Protein AF-A0A6A5VIF7-F1 (afdb_monomer)

Radius of gyration: 27.49 Å; Cα contacts (8 Å, |Δi|>4): 136; chains: 1; bounding box: 66×34×106 Å

Secondary structure (DSSP, 8-state):
-------------------------S-----------HHHHHHHHHHHHHHS-------------------PPPP---TT---HHHHIIIIIHHHHHHHHT-----BTTB-TTTHHHHTT-HHHHHHHHHHHHHHHHHHHHHHT-HHHHHHHHHHHHS-S-TTS-TTHHHHHH-HHHHHHHHHHHHHHHHHHHTSSS-HHHHHHHHHHHHHHHHHHHHHHHHTT--SSHHHHHHHHHHHHHHHHHHHHHHHH--SSS-PPPGGGGTTT--

Organism: NCBI:txid1447943

pLDDT: mean 70.27, std 18.79, range [33.12, 96.25]

Sequence (270 aa):
MAVSNFKVPRCCLKGKAVFFCIQINTLRRTKPQSDLLPSERLSQAIDTFHEHYPARAAPTSRMSNTTDALTSPAPPTDDNTLSWGSVFTGGLLPIALGFTGYPGGKICDAPAAIGPWLRVSPIMCTLDMLVFLLRLQYYTLRTWSCRLGFRIVMTQLYGYDDAVTGAFEDFRKSPYTRLFGFLFVIPSFVKLYAVDGLVWTKVWLCMYIAPYVAFEAVCLESRGAARKVEYVLSRYFFALNVGATLLYYMYCYDPRGTGQPGWTKVLGRR

Solvent-accessible surface area (backbone atoms only — not comparable to full-atom values): 16867 Å² total; per-residue (Å²): 138,85,83,81,81,84,79,77,84,84,77,84,81,84,82,81,96,74,88,83,85,75,84,86,82,84,86,89,84,78,81,87,86,82,88,74,61,78,70,58,61,53,52,58,56,53,58,60,54,58,75,78,52,75,80,79,75,77,83,78,84,75,88,73,80,92,68,96,66,86,79,72,81,75,76,85,75,72,88,81,70,78,52,67,64,54,52,41,66,65,20,51,45,54,38,35,53,34,48,32,70,50,70,65,41,39,46,82,84,38,60,55,86,56,26,39,66,50,37,56,34,39,67,50,34,40,51,34,41,49,53,51,49,52,50,34,50,53,35,18,70,74,64,76,30,60,70,58,14,45,52,53,48,48,48,64,37,64,50,82,78,74,88,80,51,95,61,70,52,62,58,41,68,38,68,63,54,55,50,52,34,48,63,66,25,47,63,32,48,53,57,56,63,70,46,79,91,46,62,65,60,46,52,51,50,47,32,48,48,51,39,51,55,54,51,51,56,53,54,54,42,71,72,66,80,48,85,64,37,67,63,46,52,55,50,46,54,50,47,50,51,52,45,51,52,48,49,49,46,62,72,70,56,67,96,80,68,92,73,85,70,73,72,63,62,66,76,70,70,130

Mean predicted aligned error: 15.9 Å

Foldseek 3Di:
DDDDDDDDDPDDDDDDPDDDPDDPDPDPDDDDPDDDDPVVVVVVVVVVVPVPDDPDDDDDDDDDDDDDDDDDPDDDPLPLDDDPCCLVVVALPLLLQLQLLALWFAQVNHHRVCVSVLSSALVSLLVSLVVLVVQLVVQCVVVVHSLVSLVVSCCSRHPPPPPPDVPSNVCNPDPVNLVVSVVSNVVSLVVNVPDPPPLVSPVSSCSRVVSSVLVVLVVVVNVVPDPPSVVVNVVVVVCVVVVVVVSVCVVVDDPDDDDDDDVSVVVSDD

Structure (mmCIF, N/CA/C/O backbone):
data_AF-A0A6A5VIF7-F1
#
_entry.id   AF-A0A6A5VIF7-F1
#
loop_
_atom_site.group_PDB
_atom_site.id
_atom_site.type_symbol
_atom_site.label_atom_id
_atom_site.label_alt_id
_atom_site.label_comp_id
_atom_site.label_asym_id
_atom_site.label_entity_id
_atom_site.label_seq_id
_atom_site.pdbx_PDB_ins_code
_atom_site.Cartn_x
_atom_site.Cartn_y
_atom_site.Cartn_z
_atom_site.occupancy
_atom_site.B_iso_or_equiv
_atom_site.auth_seq_id
_atom_site.auth_comp_id
_atom_site.auth_asym_id
_atom_site.auth_atom_id
_atom_site.pdbx_PDB_model_num
ATOM 1 N N . MET A 1 1 ? 7.638 -15.932 -52.323 1.00 43.56 1 MET A N 1
ATOM 2 C CA . MET A 1 1 ? 7.531 -15.625 -50.879 1.00 43.56 1 MET A CA 1
ATOM 3 C C . MET A 1 1 ? 8.519 -14.513 -50.564 1.00 43.56 1 MET A C 1
ATOM 5 O O . MET A 1 1 ? 9.714 -14.765 -50.531 1.00 43.56 1 MET A O 1
ATOM 9 N N . ALA A 1 2 ? 8.038 -13.273 -50.481 1.00 38.56 2 ALA A N 1
ATOM 10 C CA . ALA A 1 2 ? 8.872 -12.088 -50.302 1.00 38.56 2 ALA A CA 1
ATOM 11 C C . ALA A 1 2 ? 9.047 -11.789 -48.807 1.00 38.56 2 ALA A C 1
ATOM 13 O O . ALA A 1 2 ? 8.067 -11.580 -48.096 1.00 38.56 2 ALA A O 1
ATOM 14 N N . VAL A 1 3 ? 10.295 -11.782 -48.340 1.00 39.00 3 VAL A N 1
ATOM 15 C CA . VAL A 1 3 ? 10.669 -11.379 -46.981 1.00 39.00 3 VAL A CA 1
ATOM 16 C C . VAL A 1 3 ? 10.824 -9.859 -46.979 1.00 39.00 3 VAL A C 1
ATOM 18 O O . VAL A 1 3 ? 11.800 -9.316 -47.494 1.00 39.00 3 VAL A O 1
ATOM 21 N N . SER A 1 4 ? 9.829 -9.154 -46.447 1.00 43.66 4 SER A N 1
ATOM 22 C CA . SER A 1 4 ? 9.878 -7.704 -46.267 1.00 43.66 4 SER A CA 1
ATOM 23 C C . SER A 1 4 ? 10.810 -7.349 -45.105 1.00 43.66 4 SER A C 1
ATOM 25 O O . SER A 1 4 ? 10.493 -7.590 -43.940 1.00 43.66 4 SER A O 1
ATOM 27 N N . ASN A 1 5 ? 11.958 -6.759 -45.434 1.00 37.97 5 ASN A N 1
ATOM 28 C CA . ASN A 1 5 ? 12.908 -6.175 -44.491 1.00 37.97 5 ASN A CA 1
ATOM 29 C C . ASN A 1 5 ? 12.284 -4.971 -43.767 1.00 37.97 5 ASN A C 1
ATOM 31 O O . ASN A 1 5 ? 12.115 -3.900 -44.352 1.00 37.97 5 ASN A O 1
ATOM 35 N N . PHE A 1 6 ? 11.969 -5.132 -42.482 1.00 37.78 6 PHE A N 1
ATOM 36 C CA . PHE A 1 6 ? 11.495 -4.046 -41.627 1.00 37.78 6 PHE A CA 1
ATOM 37 C C . PHE A 1 6 ? 12.690 -3.194 -41.166 1.00 37.78 6 PHE A C 1
ATOM 39 O O . PHE A 1 6 ? 13.426 -3.544 -40.244 1.00 37.78 6 PHE A O 1
ATOM 46 N N . LYS A 1 7 ? 12.921 -2.078 -41.863 1.00 40.47 7 LYS A N 1
ATOM 47 C CA . LYS A 1 7 ? 14.001 -1.122 -41.590 1.00 40.47 7 LYS A CA 1
ATOM 48 C C . LYS A 1 7 ? 13.532 -0.131 -40.519 1.00 40.47 7 LYS A C 1
ATOM 50 O O . LYS A 1 7 ? 12.790 0.799 -40.815 1.00 40.47 7 LYS A O 1
ATOM 55 N N . VAL A 1 8 ? 13.949 -0.335 -39.269 1.00 45.50 8 VAL A N 1
ATOM 56 C CA . VAL A 1 8 ? 13.690 0.613 -38.169 1.00 45.50 8 VAL A CA 1
ATOM 57 C C . VAL A 1 8 ? 14.552 1.872 -38.375 1.00 45.50 8 VAL A C 1
ATOM 59 O O .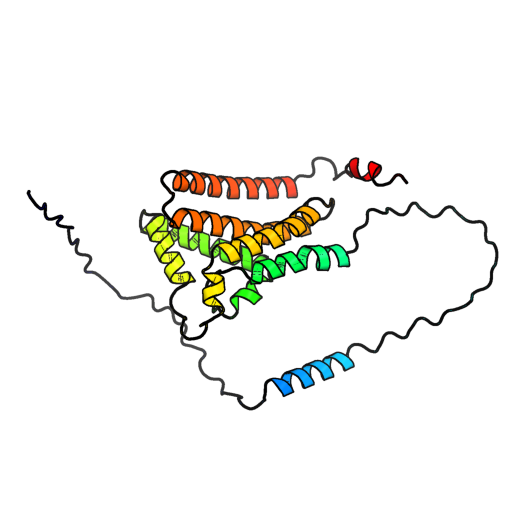 VAL A 1 8 ? 15.769 1.739 -38.548 1.00 45.50 8 VAL A O 1
ATOM 62 N N . PRO A 1 9 ? 13.984 3.093 -38.366 1.00 44.62 9 PRO A N 1
ATOM 63 C CA . PRO A 1 9 ? 14.769 4.310 -38.520 1.00 44.62 9 PRO A CA 1
ATOM 64 C C . PRO A 1 9 ? 15.629 4.566 -37.275 1.00 44.62 9 PRO A C 1
ATOM 66 O O . PRO A 1 9 ? 15.132 4.725 -36.161 1.00 44.62 9 PRO A O 1
ATOM 69 N N . ARG A 1 10 ? 16.950 4.632 -37.481 1.00 38.56 10 ARG A N 1
ATOM 70 C CA . ARG A 1 10 ? 17.910 5.171 -36.512 1.00 38.56 10 ARG A CA 1
ATOM 71 C C . ARG A 1 10 ? 17.754 6.692 -36.481 1.00 38.56 10 ARG A C 1
ATOM 73 O O . ARG A 1 10 ? 18.383 7.387 -37.273 1.00 38.56 10 ARG A O 1
ATOM 80 N N . CYS A 1 11 ? 16.934 7.213 -35.573 1.00 37.59 11 CYS A N 1
ATOM 81 C CA . CYS A 1 11 ? 16.990 8.633 -35.236 1.00 37.59 11 CYS A CA 1
ATOM 82 C C . CYS A 1 11 ? 18.174 8.887 -34.299 1.00 37.59 11 CYS A C 1
ATOM 84 O O . CYS A 1 11 ? 18.230 8.403 -33.169 1.00 37.59 11 CYS A O 1
ATOM 86 N N . CYS A 1 12 ? 19.131 9.650 -34.819 1.00 42.84 12 CYS A N 1
ATOM 87 C CA . CYS A 1 12 ? 20.225 10.276 -34.101 1.00 42.84 12 CYS A CA 1
ATOM 88 C C . CYS A 1 12 ? 19.717 11.090 -32.899 1.00 42.84 12 CYS A C 1
ATOM 90 O O . CYS A 1 12 ? 19.109 12.138 -33.083 1.00 42.84 12 CYS A O 1
ATOM 92 N N . LEU A 1 13 ? 20.082 10.685 -31.682 1.00 39.03 13 LEU A N 1
ATOM 93 C CA . LEU A 1 13 ? 20.294 11.618 -30.575 1.00 39.03 13 LEU A CA 1
ATOM 94 C C . LEU A 1 13 ? 21.769 11.539 -30.164 1.00 39.03 13 LEU A C 1
ATOM 96 O O . LEU A 1 13 ? 22.163 10.815 -29.254 1.00 39.03 13 LEU A O 1
ATOM 100 N N . LYS A 1 14 ? 22.606 12.279 -30.896 1.00 43.19 14 LYS A N 1
ATOM 101 C CA . LYS A 1 14 ? 23.906 12.743 -30.405 1.00 43.19 14 LYS A CA 1
ATOM 102 C C . LYS A 1 14 ? 23.652 14.063 -29.683 1.00 43.19 14 LYS A C 1
ATOM 104 O O . LYS A 1 14 ? 23.231 15.020 -30.324 1.00 43.19 14 LYS A O 1
ATOM 109 N N . GLY A 1 15 ? 23.931 14.131 -28.385 1.00 36.88 15 GLY A N 1
ATOM 110 C CA . GLY A 1 15 ? 23.983 15.416 -27.692 1.00 36.88 15 GLY A CA 1
ATOM 111 C C . GLY A 1 15 ? 23.820 15.338 -26.180 1.00 36.88 15 GLY A C 1
ATOM 112 O O . GLY A 1 15 ? 22.701 15.298 -25.689 1.00 36.88 15 GLY A O 1
ATOM 113 N N . LYS A 1 16 ? 24.955 15.451 -25.478 1.00 34.75 16 LYS A N 1
ATOM 114 C CA . LYS A 1 16 ? 25.104 15.903 -24.081 1.00 34.75 16 LYS A CA 1
ATOM 115 C C . LYS A 1 16 ? 24.684 14.911 -22.986 1.00 34.75 16 LYS A C 1
ATOM 117 O O . LYS A 1 16 ? 23.680 15.074 -22.306 1.00 34.75 16 LYS A O 1
ATOM 122 N N . ALA A 1 17 ? 25.567 13.943 -22.749 1.00 40.06 17 ALA A N 1
ATOM 123 C CA . ALA A 1 17 ? 25.717 13.273 -21.462 1.00 40.06 17 ALA A CA 1
ATOM 124 C C . ALA A 1 17 ? 26.750 14.038 -20.615 1.00 40.06 17 ALA A C 1
ATOM 126 O O . ALA A 1 17 ? 27.921 13.686 -20.626 1.00 40.06 17 ALA A O 1
ATOM 127 N N . VAL A 1 18 ? 26.341 15.113 -19.935 1.00 43.97 18 VAL A N 1
ATOM 128 C CA . VAL A 1 18 ? 27.092 15.718 -18.819 1.00 43.97 18 VAL A CA 1
ATOM 129 C C . VAL A 1 18 ? 26.079 16.394 -17.888 1.00 43.97 18 VAL A C 1
ATOM 131 O O . VAL A 1 18 ? 25.170 17.062 -18.371 1.00 43.97 18 VAL A O 1
ATOM 134 N N . PHE A 1 19 ? 26.286 16.233 -16.578 1.00 36.59 19 PHE A N 1
ATOM 135 C CA . PHE A 1 19 ? 25.542 16.799 -15.443 1.00 36.59 19 PHE A CA 1
ATOM 136 C C . PHE A 1 19 ? 24.246 16.088 -15.043 1.00 36.59 19 PHE A C 1
ATOM 138 O O . PHE A 1 19 ? 23.155 16.507 -15.405 1.00 36.59 19 PHE A O 1
ATOM 145 N N . PHE A 1 20 ? 24.389 15.048 -14.212 1.00 33.78 20 PHE A N 1
ATOM 146 C CA . PHE A 1 20 ? 23.765 14.996 -12.877 1.00 33.78 20 PHE A CA 1
ATOM 147 C C . PHE A 1 20 ? 24.416 13.872 -12.037 1.00 33.78 20 PHE A C 1
ATOM 149 O O . PHE A 1 20 ? 23.789 12.893 -11.650 1.00 33.78 20 PHE A O 1
ATOM 156 N N . CYS A 1 21 ? 25.720 14.007 -11.768 1.00 33.12 21 CYS A N 1
ATOM 157 C CA . CYS A 1 21 ? 26.330 13.405 -10.580 1.00 33.12 21 CYS A CA 1
ATOM 158 C C . CYS A 1 21 ? 26.051 14.366 -9.421 1.00 33.12 21 CYS A C 1
ATOM 160 O O . CYS A 1 21 ? 26.858 15.252 -9.145 1.00 33.12 21 CYS A O 1
ATOM 162 N N . ILE A 1 22 ? 24.885 14.241 -8.783 1.00 36.38 22 ILE A N 1
ATOM 163 C CA . ILE A 1 22 ? 24.709 14.824 -7.455 1.00 36.38 22 ILE A CA 1
ATOM 164 C C . ILE A 1 22 ? 25.546 13.990 -6.493 1.00 36.38 22 ILE A C 1
ATOM 166 O O . ILE A 1 22 ? 25.415 12.770 -6.410 1.00 36.38 22 ILE A O 1
ATOM 170 N N . GLN A 1 23 ? 26.452 14.688 -5.819 1.00 38.41 23 GLN A N 1
ATOM 171 C CA . GLN A 1 23 ? 27.301 14.187 -4.760 1.00 38.41 23 GLN A CA 1
ATOM 172 C C . GLN A 1 23 ? 26.503 13.414 -3.704 1.00 38.41 23 GLN A C 1
ATOM 174 O O . GLN A 1 23 ? 25.781 14.002 -2.906 1.00 38.41 23 GLN A O 1
ATOM 179 N N . ILE A 1 24 ? 26.753 12.111 -3.617 1.00 37.84 24 ILE A N 1
ATOM 180 C CA . ILE A 1 24 ? 26.765 11.382 -2.346 1.00 37.84 24 ILE A CA 1
ATOM 181 C C . ILE A 1 24 ? 28.163 10.780 -2.236 1.00 37.84 24 ILE A C 1
ATOM 183 O O . ILE A 1 24 ? 28.388 9.587 -2.402 1.00 37.84 24 ILE A O 1
ATOM 187 N N . ASN A 1 25 ? 29.147 11.662 -2.078 1.00 36.25 25 ASN A N 1
ATOM 188 C CA . ASN A 1 25 ? 30.531 11.273 -1.843 1.00 36.25 25 ASN A CA 1
ATOM 189 C C . ASN A 1 25 ? 31.153 12.191 -0.790 1.00 36.25 25 ASN A C 1
ATOM 191 O O . ASN A 1 25 ? 32.205 12.786 -0.991 1.00 36.25 25 ASN A O 1
ATOM 195 N N . THR A 1 26 ? 30.465 12.302 0.344 1.00 40.25 26 THR A N 1
ATOM 196 C CA . THR A 1 26 ? 31.028 12.843 1.579 1.00 40.25 26 THR A CA 1
ATOM 197 C C . THR A 1 26 ? 30.312 12.152 2.727 1.00 40.25 26 THR A C 1
ATOM 199 O O . THR A 1 26 ? 29.281 12.625 3.168 1.00 40.25 26 THR A O 1
ATOM 202 N N . LEU A 1 27 ? 30.781 10.957 3.093 1.00 37.41 27 LEU A N 1
ATOM 203 C CA . LEU A 1 27 ? 30.746 10.348 4.435 1.00 37.41 27 LEU A CA 1
ATOM 204 C C . LEU A 1 27 ? 31.279 8.908 4.314 1.00 37.41 27 LEU A C 1
ATOM 206 O O . LEU A 1 27 ? 30.605 7.915 4.566 1.00 37.41 27 LEU A O 1
ATOM 210 N N . ARG A 1 28 ? 32.542 8.799 3.891 1.00 42.78 28 ARG A N 1
ATOM 211 C CA . ARG A 1 28 ? 33.342 7.580 4.020 1.00 42.78 28 ARG A CA 1
ATOM 212 C C . ARG A 1 28 ? 34.579 7.943 4.833 1.00 42.78 28 ARG A C 1
ATOM 214 O O . ARG A 1 28 ? 35.573 8.365 4.256 1.00 42.78 28 ARG A O 1
ATOM 221 N N . ARG A 1 29 ? 34.476 7.847 6.164 1.00 44.78 29 ARG A N 1
ATOM 222 C CA . ARG A 1 29 ? 35.571 7.560 7.117 1.00 44.78 29 ARG A CA 1
ATOM 223 C C . ARG A 1 29 ? 35.063 7.663 8.561 1.00 44.78 29 ARG A C 1
ATOM 225 O O . ARG A 1 29 ? 35.285 8.655 9.240 1.00 44.78 29 ARG A O 1
ATOM 232 N N . THR A 1 30 ? 34.479 6.581 9.052 1.00 36.00 30 THR A N 1
ATOM 233 C CA . THR A 1 30 ? 34.743 6.116 10.418 1.00 36.00 30 THR A CA 1
ATOM 234 C C . THR A 1 30 ? 35.094 4.632 10.331 1.00 36.00 30 THR A C 1
ATOM 236 O O . THR A 1 30 ? 34.604 3.910 9.465 1.00 36.00 30 THR A O 1
ATOM 239 N N . LYS A 1 31 ? 36.105 4.251 11.111 1.00 36.56 31 LYS A N 1
ATOM 240 C CA . LYS A 1 31 ? 36.848 2.986 11.057 1.00 36.56 31 LYS A CA 1
ATOM 241 C C . LYS A 1 31 ? 35.957 1.748 11.272 1.00 36.56 31 LYS A C 1
ATOM 243 O O . LYS A 1 31 ? 34.902 1.865 11.891 1.00 36.56 31 LYS A O 1
ATOM 248 N N . PRO A 1 32 ? 36.406 0.562 10.821 1.00 44.03 32 PRO A N 1
ATOM 249 C CA . PRO A 1 32 ? 35.758 -0.699 11.149 1.00 44.03 32 PRO A CA 1
ATOM 250 C C . PRO A 1 32 ? 35.985 -1.011 12.632 1.00 44.03 32 PRO A C 1
ATOM 252 O O . PRO A 1 32 ? 37.122 -1.059 13.092 1.00 44.03 32 PRO A O 1
ATOM 255 N N . GLN A 1 33 ? 34.898 -1.219 13.370 1.00 42.00 33 GLN A N 1
ATOM 256 C CA . GLN A 1 33 ? 34.914 -1.888 14.669 1.00 42.00 33 GLN A CA 1
ATOM 257 C C . GLN A 1 33 ? 34.276 -3.266 14.471 1.00 42.00 33 GLN A C 1
ATOM 259 O O . GLN A 1 33 ? 33.149 -3.539 14.885 1.00 42.00 33 GLN A O 1
ATOM 264 N N . SER A 1 34 ? 34.977 -4.090 13.692 1.00 56.09 34 SER A N 1
ATOM 265 C CA . SER A 1 34 ? 34.827 -5.540 13.685 1.00 56.09 34 SER A CA 1
ATOM 266 C C . SER A 1 34 ? 35.583 -6.074 14.893 1.00 56.09 34 SER A C 1
ATOM 268 O O . SER A 1 34 ? 36.738 -5.697 15.063 1.00 56.09 34 SER A O 1
ATOM 270 N N . ASP A 1 35 ? 34.887 -6.839 15.735 1.00 50.22 35 ASP A N 1
ATOM 271 C CA . ASP A 1 35 ? 35.377 -8.017 16.483 1.00 50.22 35 ASP A CA 1
ATOM 272 C C . ASP A 1 35 ? 34.487 -8.278 17.710 1.00 50.22 35 ASP A C 1
ATOM 274 O O . ASP A 1 35 ? 34.956 -8.394 18.833 1.00 50.22 35 ASP A O 1
ATOM 278 N N . LEU A 1 36 ? 33.168 -8.353 17.502 1.00 54.19 36 LEU A N 1
ATOM 279 C CA . LEU A 1 36 ? 32.232 -8.890 18.494 1.00 54.19 36 LEU A CA 1
ATOM 280 C C . LEU A 1 36 ? 31.264 -9.814 17.756 1.00 54.19 36 LEU A C 1
ATOM 282 O O . LEU A 1 36 ? 30.555 -9.379 16.839 1.00 54.19 36 LEU A O 1
ATOM 286 N N . LEU A 1 37 ? 31.291 -11.096 18.122 1.00 62.47 37 LEU A N 1
ATOM 287 C CA . LEU A 1 37 ? 30.454 -12.137 17.535 1.00 62.47 37 LEU A CA 1
ATOM 288 C C . LEU A 1 37 ? 28.965 -11.809 17.767 1.00 62.47 37 LEU A C 1
ATOM 290 O O . LEU A 1 37 ? 28.604 -11.289 18.826 1.00 62.47 37 LEU A O 1
ATOM 294 N N . PRO A 1 38 ? 28.066 -12.131 16.816 1.00 58.00 38 PRO A N 1
ATOM 295 C CA . PRO A 1 38 ? 26.632 -11.851 16.940 1.00 58.00 38 PRO A CA 1
ATOM 296 C C . PRO A 1 38 ? 25.979 -12.399 18.221 1.00 58.00 38 PRO A C 1
ATOM 298 O O . PRO A 1 38 ? 24.983 -11.842 18.678 1.00 58.00 38 PRO A O 1
ATOM 301 N N . SER A 1 39 ? 26.545 -13.451 18.822 1.00 61.22 39 SER A N 1
ATOM 302 C CA . SER A 1 39 ? 26.077 -14.046 20.078 1.00 61.22 39 SER A CA 1
ATOM 303 C C . SER A 1 39 ? 26.300 -13.155 21.306 1.00 61.22 39 SER A C 1
ATOM 305 O O . SER A 1 39 ? 25.463 -13.154 22.205 1.00 61.22 39 SER A O 1
ATOM 307 N N . GLU A 1 40 ? 27.366 -12.349 21.346 1.00 57.62 40 GLU A N 1
ATOM 308 C CA . GLU A 1 40 ? 27.660 -11.480 22.499 1.00 57.62 40 GLU A CA 1
ATOM 309 C C . GLU A 1 40 ? 26.762 -10.237 22.532 1.00 57.62 40 GLU A C 1
ATOM 311 O O . GLU A 1 40 ? 26.371 -9.782 23.607 1.00 57.62 40 GLU A O 1
ATOM 316 N N . ARG A 1 41 ? 26.321 -9.744 21.364 1.00 60.59 41 ARG A N 1
ATOM 317 C CA . ARG A 1 41 ? 25.349 -8.636 21.281 1.00 60.59 41 ARG A CA 1
ATOM 318 C C . ARG A 1 41 ? 23.968 -9.017 21.813 1.00 60.59 41 ARG A C 1
ATOM 320 O O . ARG A 1 41 ? 23.253 -8.148 22.303 1.00 60.59 41 ARG A O 1
ATOM 327 N N . LEU A 1 42 ? 23.593 -10.295 21.720 1.00 61.50 42 LEU A N 1
ATOM 328 C CA . LEU A 1 42 ? 22.317 -10.774 22.246 1.00 61.50 42 LEU A CA 1
ATOM 329 C C . LEU A 1 42 ? 22.357 -10.895 23.777 1.00 61.50 42 LEU A C 1
ATOM 331 O O . LEU A 1 42 ? 21.400 -10.494 24.429 1.00 61.50 42 LEU A O 1
ATOM 335 N N . SER A 1 43 ? 23.475 -11.365 24.345 1.00 65.19 43 SER A N 1
ATOM 336 C CA . SER A 1 43 ? 23.654 -11.443 25.805 1.00 65.19 43 SER A CA 1
ATOM 337 C C . SER A 1 43 ? 23.597 -10.057 26.449 1.00 65.19 43 SER A C 1
ATOM 339 O O . SER A 1 43 ? 22.822 -9.842 27.373 1.00 65.19 43 SER A O 1
ATOM 341 N N . GLN A 1 44 ? 24.319 -9.079 25.889 1.00 65.19 44 GLN A N 1
ATOM 342 C CA . GLN A 1 44 ? 24.336 -7.715 26.431 1.00 65.19 44 GLN A CA 1
ATOM 343 C C . GLN A 1 44 ? 22.963 -7.025 26.354 1.00 65.19 44 GLN A C 1
ATOM 345 O O . GLN A 1 44 ? 22.585 -6.282 27.259 1.00 65.19 44 GLN A O 1
ATOM 350 N N . ALA A 1 45 ? 22.181 -7.292 25.302 1.00 60.56 45 ALA A N 1
ATOM 351 C CA . ALA A 1 45 ? 20.827 -6.754 25.175 1.00 60.56 45 ALA A CA 1
ATOM 352 C C . ALA A 1 45 ? 19.831 -7.395 26.164 1.00 60.56 45 ALA A C 1
ATOM 354 O O . ALA A 1 45 ? 18.916 -6.712 26.622 1.00 60.56 45 ALA A O 1
ATOM 355 N N . ILE A 1 46 ? 20.011 -8.674 26.514 1.00 63.09 46 ILE A N 1
ATOM 356 C CA . ILE A 1 46 ? 19.169 -9.378 27.495 1.00 63.09 46 ILE A CA 1
ATOM 357 C C . ILE A 1 46 ? 19.469 -8.887 28.918 1.00 63.09 46 ILE A C 1
ATOM 359 O O . ILE A 1 46 ? 18.533 -8.623 29.676 1.00 63.09 46 ILE A O 1
ATOM 363 N N . ASP A 1 47 ? 20.743 -8.669 29.251 1.00 60.31 47 ASP A N 1
ATOM 364 C CA . ASP A 1 47 ? 21.146 -8.206 30.584 1.00 60.31 47 ASP A CA 1
ATOM 365 C C . ASP A 1 47 ? 20.655 -6.777 30.870 1.00 60.31 47 ASP A C 1
ATOM 367 O O . ASP A 1 47 ? 20.134 -6.497 31.950 1.00 60.31 47 ASP A O 1
ATOM 371 N N . THR A 1 48 ? 20.689 -5.889 29.868 1.00 60.97 48 THR A N 1
ATOM 372 C CA . THR A 1 48 ? 20.174 -4.512 30.021 1.00 60.97 48 THR A CA 1
ATOM 373 C C . THR A 1 48 ? 18.644 -4.471 30.182 1.00 60.97 48 THR A C 1
ATOM 375 O O . THR A 1 48 ? 18.097 -3.542 30.778 1.00 60.97 48 THR A O 1
ATOM 378 N N . PHE A 1 49 ? 17.921 -5.473 29.669 1.00 56.38 49 PHE A N 1
ATOM 379 C CA . PHE A 1 49 ? 16.458 -5.516 29.757 1.00 56.38 49 PHE A CA 1
ATOM 380 C C . PHE A 1 49 ? 15.965 -5.932 31.152 1.00 56.38 49 PHE A C 1
ATOM 382 O O . PHE A 1 49 ? 14.924 -5.457 31.609 1.00 56.38 49 PHE A O 1
ATOM 389 N N . HIS A 1 50 ? 16.726 -6.773 31.859 1.00 55.94 50 HIS A N 1
ATOM 390 C CA . HIS A 1 50 ? 16.379 -7.216 33.211 1.00 55.94 50 HIS A CA 1
ATOM 391 C C . HIS A 1 50 ? 16.560 -6.130 34.283 1.00 55.94 50 HIS A C 1
ATOM 393 O O . HIS A 1 50 ? 15.877 -6.172 35.306 1.00 55.94 50 HIS A O 1
ATOM 399 N N . GLU A 1 51 ? 17.407 -5.126 34.045 1.00 58.34 51 GLU A N 1
ATOM 400 C CA . GLU A 1 51 ? 17.686 -4.065 35.022 1.00 58.34 51 GLU A CA 1
ATOM 401 C C . GLU A 1 51 ? 16.594 -2.977 35.083 1.00 58.34 51 GLU A C 1
ATOM 403 O O . GLU A 1 51 ? 16.449 -2.298 36.097 1.00 58.34 51 GLU A O 1
ATOM 408 N N . HIS A 1 52 ? 15.785 -2.818 34.027 1.00 55.81 52 HIS A N 1
ATOM 409 C CA . HIS A 1 52 ? 14.749 -1.772 33.948 1.00 55.81 52 HIS A CA 1
ATOM 410 C C . HIS A 1 52 ? 13.314 -2.248 34.224 1.00 55.81 52 HIS A C 1
ATOM 412 O O . HIS A 1 52 ? 12.401 -1.424 34.308 1.00 55.81 52 HIS A O 1
ATOM 418 N N . TYR A 1 53 ? 13.100 -3.551 34.417 1.00 46.31 53 TYR A N 1
ATOM 419 C CA . TYR A 1 53 ? 11.790 -4.115 34.748 1.00 46.31 53 TYR A CA 1
ATOM 420 C C . TYR A 1 53 ? 11.892 -5.055 35.954 1.00 46.31 53 TYR A C 1
ATOM 422 O O . TYR A 1 53 ? 11.963 -6.275 35.779 1.00 46.31 53 TYR A O 1
ATOM 430 N N . PRO A 1 54 ? 11.876 -4.529 37.194 1.00 56.31 54 PRO A N 1
ATOM 431 C CA . PRO A 1 54 ? 11.766 -5.385 38.365 1.00 56.31 54 PRO A CA 1
ATOM 432 C C . PRO A 1 54 ? 10.474 -6.203 38.269 1.00 56.31 54 PRO A C 1
ATOM 434 O O . PRO A 1 54 ? 9.398 -5.670 37.979 1.00 56.31 54 PRO A O 1
ATOM 437 N N . ALA A 1 55 ? 10.599 -7.514 38.485 1.00 53.44 55 ALA A N 1
ATOM 438 C CA . ALA A 1 55 ? 9.495 -8.460 38.469 1.00 53.44 55 ALA A CA 1
ATOM 439 C C . ALA A 1 55 ? 8.329 -7.923 39.311 1.00 53.44 55 ALA A C 1
ATOM 441 O O . ALA A 1 55 ? 8.458 -7.679 40.512 1.00 53.44 55 ALA A O 1
ATOM 442 N N . ARG A 1 56 ? 7.182 -7.710 38.659 1.00 53.44 56 ARG A N 1
ATOM 443 C CA . ARG A 1 56 ? 5.952 -7.266 39.311 1.00 53.44 56 ARG A CA 1
ATOM 444 C C . ARG A 1 56 ? 5.557 -8.334 40.330 1.00 53.44 56 ARG A C 1
ATOM 446 O O . ARG A 1 56 ? 5.160 -9.430 39.943 1.00 53.44 56 ARG A O 1
ATOM 453 N N . ALA A 1 57 ? 5.717 -8.014 41.612 1.00 56.06 57 ALA A N 1
ATOM 454 C CA . ALA A 1 57 ? 5.365 -8.894 42.715 1.00 56.06 57 ALA A CA 1
ATOM 455 C C . ALA A 1 57 ? 3.926 -9.402 42.549 1.00 56.06 57 ALA A C 1
ATOM 457 O O . ALA A 1 57 ? 3.007 -8.627 42.259 1.00 56.06 57 ALA A O 1
ATOM 458 N N . ALA A 1 58 ? 3.758 -10.717 42.694 1.00 55.72 58 ALA A N 1
ATOM 459 C CA . ALA A 1 58 ? 2.466 -11.377 42.639 1.00 55.72 58 ALA A CA 1
ATOM 460 C C . ALA A 1 58 ? 1.514 -10.756 43.680 1.00 55.72 58 ALA A C 1
ATOM 462 O O . ALA A 1 58 ? 1.935 -10.518 44.816 1.00 55.72 58 ALA A O 1
ATOM 463 N N . PRO A 1 59 ? 0.248 -10.479 43.324 1.00 56.03 59 PRO A N 1
ATOM 464 C CA . PRO A 1 59 ? -0.708 -9.911 44.259 1.00 56.03 59 PRO A CA 1
ATOM 465 C C . PRO A 1 59 ? -1.012 -10.931 45.356 1.00 56.03 59 PRO A C 1
ATOM 467 O O . PRO A 1 59 ? -1.615 -11.977 45.119 1.00 56.03 59 PRO A O 1
ATOM 470 N N . THR A 1 60 ? -0.579 -10.610 46.571 1.00 52.97 60 THR A N 1
ATOM 471 C CA . THR A 1 60 ? -0.905 -11.335 47.793 1.00 52.97 60 THR A CA 1
ATOM 472 C C . THR A 1 60 ? -2.421 -11.316 47.974 1.00 52.97 60 THR A C 1
ATOM 474 O O . THR A 1 60 ? -3.026 -10.253 48.124 1.00 52.97 60 THR A O 1
ATOM 477 N N . SER A 1 61 ? -3.043 -12.495 47.930 1.00 52.72 61 SER A N 1
ATOM 478 C CA . SER A 1 61 ? -4.478 -12.674 48.132 1.00 52.72 61 SER A CA 1
ATOM 479 C C . SER A 1 61 ? -4.868 -12.208 49.535 1.00 52.72 61 SER A C 1
ATOM 481 O O . SER A 1 61 ? -4.653 -12.908 50.527 1.00 52.72 61 SER A O 1
ATOM 483 N N . ARG A 1 62 ? -5.440 -11.009 49.632 1.00 49.69 62 ARG A N 1
ATOM 484 C CA . ARG A 1 62 ? -6.039 -10.509 50.866 1.00 49.69 62 ARG A CA 1
ATOM 485 C C . ARG A 1 62 ? -7.437 -11.112 50.986 1.00 49.69 62 ARG A C 1
ATOM 487 O O . ARG A 1 62 ? -8.360 -10.665 50.315 1.00 49.69 62 ARG A O 1
ATOM 494 N N . MET A 1 63 ? -7.578 -12.135 51.828 1.00 53.56 63 MET A N 1
ATOM 495 C CA . MET A 1 63 ? -8.872 -12.548 52.374 1.00 53.56 63 MET A CA 1
ATOM 496 C C . MET A 1 63 ? -9.440 -11.365 53.167 1.00 53.56 63 MET A C 1
ATOM 498 O O . MET A 1 63 ? -8.910 -11.010 54.219 1.00 53.56 63 MET A O 1
ATOM 502 N N . SER A 1 64 ? -10.481 -10.722 52.646 1.00 52.03 64 SER A N 1
ATOM 503 C CA . SER A 1 64 ? -11.284 -9.753 53.389 1.00 52.03 64 SER A CA 1
ATOM 504 C C . SER A 1 64 ? -12.684 -10.311 53.577 1.00 52.03 64 SER A C 1
ATOM 506 O O . SER A 1 64 ? -13.342 -10.706 52.617 1.00 52.03 64 SER A O 1
ATOM 508 N N . ASN A 1 65 ? -13.059 -10.356 54.850 1.00 53.75 65 ASN A N 1
ATOM 509 C CA . ASN A 1 65 ? -14.269 -10.930 55.399 1.00 53.75 65 ASN A CA 1
ATOM 510 C C . ASN A 1 65 ? -15.548 -10.399 54.756 1.00 53.75 65 ASN A C 1
ATOM 512 O O . ASN A 1 65 ? -15.685 -9.215 54.452 1.00 53.75 65 ASN A O 1
ATOM 516 N N . THR A 1 66 ? -16.483 -11.334 54.648 1.00 55.97 66 THR A N 1
ATOM 517 C CA . THR A 1 66 ? -17.907 -11.184 54.394 1.00 55.97 66 THR A CA 1
ATOM 518 C C . THR A 1 66 ? -18.523 -10.158 55.343 1.00 55.97 66 THR A C 1
ATOM 520 O O . THR A 1 66 ? -18.679 -10.420 56.535 1.00 55.97 66 THR A O 1
ATOM 523 N N . THR A 1 67 ? -18.906 -9.006 54.803 1.00 57.56 67 THR A N 1
ATOM 524 C CA . THR A 1 67 ? -19.940 -8.163 55.401 1.00 57.56 67 THR A CA 1
ATOM 525 C C . THR A 1 67 ? -20.915 -7.832 54.284 1.00 57.56 67 THR A C 1
ATOM 527 O O . THR A 1 67 ? -20.568 -7.111 53.349 1.00 57.56 67 THR A O 1
ATOM 530 N N . ASP A 1 68 ? -22.100 -8.431 54.359 1.00 56.28 68 ASP A N 1
ATOM 531 C CA . ASP A 1 68 ? -23.191 -8.312 53.396 1.00 56.28 68 ASP A CA 1
ATOM 532 C C . ASP A 1 68 ? -23.672 -6.856 53.306 1.00 56.28 68 ASP A C 1
ATOM 534 O O . ASP A 1 68 ? -24.552 -6.408 54.041 1.00 56.28 68 ASP A O 1
ATOM 538 N N . ALA A 1 69 ? -23.049 -6.087 52.414 1.00 56.84 69 ALA A N 1
ATOM 539 C CA . ALA A 1 69 ? -23.475 -4.745 52.061 1.00 56.84 69 ALA A CA 1
ATOM 540 C C . ALA A 1 69 ? -24.405 -4.818 50.846 1.00 56.84 69 ALA A C 1
ATOM 542 O O . ALA A 1 69 ? -24.021 -5.278 49.769 1.00 56.84 69 ALA A O 1
ATOM 543 N N . LEU A 1 70 ? -25.634 -4.352 51.071 1.00 60.25 70 LEU A N 1
ATOM 544 C CA . LEU A 1 70 ? -26.707 -4.096 50.113 1.00 60.25 70 LEU A CA 1
ATOM 545 C C . LEU A 1 70 ? -26.171 -3.796 48.699 1.00 60.25 70 LEU A C 1
ATOM 547 O O . LEU A 1 70 ? -25.575 -2.750 48.439 1.00 60.25 70 LEU A O 1
ATOM 551 N N . THR A 1 71 ? -26.363 -4.755 47.796 1.00 59.72 71 THR A N 1
ATOM 552 C CA . THR A 1 71 ? -25.807 -4.761 46.443 1.00 59.72 71 THR A CA 1
ATOM 553 C C . THR A 1 71 ? -26.484 -3.689 45.589 1.00 59.72 71 THR A C 1
ATOM 555 O O . THR A 1 71 ? -27.594 -3.875 45.095 1.00 59.72 71 THR A O 1
ATOM 558 N N . SER A 1 72 ? -25.813 -2.548 45.419 1.00 72.06 72 SER A N 1
ATOM 559 C CA . SER A 1 72 ? -26.142 -1.588 44.363 1.00 72.06 72 SER A CA 1
ATOM 560 C C . SER A 1 72 ? -25.975 -2.288 43.006 1.00 72.06 72 SER A C 1
ATOM 562 O O . SER A 1 72 ? -24.934 -2.925 42.804 1.00 72.06 72 SER A O 1
ATOM 564 N N . PRO A 1 73 ? -26.962 -2.234 42.091 1.00 77.75 73 PRO A N 1
ATOM 565 C CA . PRO A 1 73 ? -26.854 -2.885 40.791 1.00 77.75 73 PRO A CA 1
ATOM 566 C C . PRO A 1 73 ? -25.624 -2.341 40.065 1.00 77.75 73 PRO A C 1
ATOM 568 O O . PRO A 1 73 ? -25.477 -1.128 39.900 1.00 77.75 73 PRO A O 1
ATOM 571 N N . ALA A 1 74 ? -24.714 -3.241 39.684 1.00 76.12 74 ALA A N 1
ATOM 572 C CA . ALA A 1 74 ? -23.516 -2.873 38.946 1.00 76.12 74 ALA A CA 1
ATOM 573 C C . ALA A 1 74 ? -23.922 -2.067 37.698 1.00 76.12 74 ALA A C 1
ATOM 575 O O . ALA A 1 74 ? -24.895 -2.440 37.031 1.00 76.12 74 ALA A O 1
ATOM 576 N N . PRO A 1 75 ? -23.229 -0.955 37.388 1.00 79.12 75 PRO A N 1
ATOM 577 C CA . PRO A 1 75 ? -23.494 -0.220 36.161 1.00 79.12 75 PRO A CA 1
ATOM 578 C C . PRO A 1 75 ? -23.354 -1.184 34.974 1.00 79.12 75 PRO A C 1
ATOM 580 O O . PRO A 1 75 ? -22.465 -2.038 35.008 1.00 79.12 75 PRO A O 1
ATOM 583 N N . PRO A 1 76 ? -24.226 -1.084 33.956 1.00 79.94 76 PRO A N 1
ATOM 584 C CA . PRO A 1 76 ? -24.182 -1.976 32.806 1.00 79.94 76 PRO A CA 1
ATOM 585 C C . PRO A 1 76 ? -22.788 -1.902 32.181 1.00 79.94 76 PRO A C 1
ATOM 587 O O . PRO A 1 76 ? -22.357 -0.844 31.724 1.00 79.94 76 PRO A O 1
ATOM 590 N N . THR A 1 77 ? -22.056 -3.011 32.223 1.00 70.44 77 THR A N 1
ATOM 591 C CA . THR A 1 77 ? -20.798 -3.150 31.500 1.00 70.44 77 THR A CA 1
ATOM 592 C C . THR A 1 77 ? -21.113 -3.158 30.013 1.00 70.44 77 THR A C 1
ATOM 594 O O . THR A 1 77 ? -21.843 -4.015 29.523 1.00 70.44 77 THR A O 1
ATOM 597 N N . ASP A 1 78 ? -20.582 -2.177 29.288 1.00 69.62 78 ASP A N 1
ATOM 598 C CA . ASP A 1 78 ? -20.618 -2.174 27.830 1.00 69.62 78 ASP A CA 1
ATOM 599 C C . ASP A 1 78 ? -19.669 -3.270 27.311 1.00 69.62 78 ASP A C 1
ATOM 601 O O . ASP A 1 78 ? -18.485 -3.037 27.043 1.00 69.62 78 ASP A O 1
AT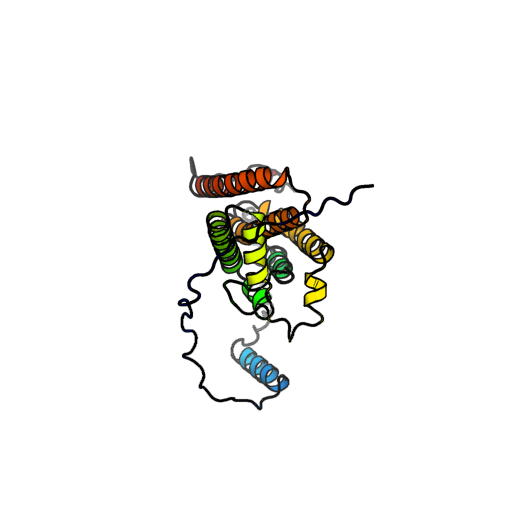OM 605 N N . ASP A 1 79 ? -20.211 -4.480 27.153 1.00 70.81 79 ASP A N 1
ATOM 606 C CA . ASP A 1 79 ? -19.511 -5.706 26.728 1.00 70.81 79 ASP A CA 1
ATOM 607 C C . ASP A 1 79 ? -18.890 -5.628 25.317 1.00 70.81 79 ASP A C 1
ATOM 609 O O . ASP A 1 79 ? -18.201 -6.541 24.863 1.00 70.81 79 ASP A O 1
ATOM 613 N N . ASN A 1 80 ? -19.081 -4.512 24.612 1.00 74.25 80 ASN A N 1
ATOM 614 C CA . ASN A 1 80 ? -18.575 -4.288 23.259 1.00 74.25 80 ASN A CA 1
ATOM 615 C C . ASN A 1 80 ? -17.241 -3.521 23.216 1.00 74.25 80 ASN A C 1
ATOM 617 O O . ASN A 1 80 ? -16.777 -3.139 22.138 1.00 74.25 80 ASN A O 1
ATOM 621 N N . THR A 1 81 ? -16.610 -3.270 24.364 1.00 80.69 81 THR A N 1
ATOM 622 C CA . THR A 1 81 ? -15.318 -2.577 24.415 1.00 80.69 81 THR A CA 1
ATOM 623 C C . THR A 1 81 ? -14.170 -3.526 24.061 1.00 80.69 81 THR A C 1
ATOM 625 O O . THR A 1 81 ? -13.782 -4.420 24.809 1.00 80.69 81 THR A O 1
ATOM 628 N N . LEU A 1 82 ? -13.592 -3.335 22.874 1.00 83.44 82 LEU A N 1
ATOM 629 C CA . LEU A 1 82 ? -12.402 -4.074 22.456 1.00 83.44 82 LEU A CA 1
ATOM 630 C C . LEU A 1 82 ? -11.175 -3.581 23.219 1.00 83.44 82 LEU A C 1
ATOM 632 O O . LEU A 1 82 ? -10.856 -2.392 23.220 1.00 83.44 82 LEU A O 1
ATOM 636 N N . SER A 1 83 ? -10.434 -4.514 23.817 1.00 90.56 83 SER A N 1
ATOM 637 C CA . SER A 1 83 ? -9.155 -4.183 24.432 1.00 90.56 83 SER A CA 1
ATOM 638 C C . SER A 1 83 ? -8.143 -3.754 23.365 1.00 90.56 83 SER A C 1
ATOM 640 O O . SER A 1 83 ? -8.032 -4.364 22.295 1.00 90.56 83 SER A O 1
ATOM 642 N N . TRP A 1 84 ? -7.343 -2.732 23.678 1.00 86.31 84 TRP A N 1
ATOM 643 C CA . TRP A 1 84 ? -6.243 -2.285 22.815 1.00 86.31 84 TRP A CA 1
ATOM 644 C C . TRP A 1 84 ? -5.278 -3.417 22.459 1.00 86.31 84 TRP A C 1
ATOM 646 O O . TRP A 1 84 ? -4.780 -3.469 21.335 1.00 86.31 84 TRP A O 1
ATOM 656 N N . GLY A 1 85 ? -5.076 -4.362 23.383 1.00 89.56 85 GLY A N 1
ATOM 657 C CA . GLY A 1 85 ? -4.311 -5.577 23.131 1.00 89.56 85 GLY A CA 1
ATOM 658 C C . GLY A 1 85 ? -4.860 -6.354 21.935 1.00 89.56 85 GLY A C 1
ATOM 659 O O . GLY A 1 85 ? -4.104 -6.638 21.018 1.00 89.56 85 GLY A O 1
ATOM 660 N N . SER A 1 86 ? -6.171 -6.616 21.886 1.00 89.06 86 SER A N 1
ATOM 661 C CA . SER A 1 86 ? -6.803 -7.350 20.779 1.00 89.06 86 SER A CA 1
ATOM 662 C C . SER A 1 86 ? -6.709 -6.609 19.441 1.00 89.06 86 SER A C 1
ATOM 664 O O . SER A 1 86 ? -6.420 -7.222 18.412 1.00 89.06 86 SER A O 1
ATOM 666 N N . VAL A 1 87 ? -6.901 -5.285 19.453 1.00 89.56 87 VAL A N 1
ATOM 667 C CA . VAL A 1 87 ? -6.780 -4.435 18.255 1.00 89.56 87 VAL A CA 1
ATOM 668 C C . VAL A 1 87 ? -5.354 -4.477 17.701 1.00 89.56 87 VAL A C 1
ATOM 670 O O . VAL A 1 87 ? -5.154 -4.629 16.493 1.00 89.56 87 VAL A O 1
ATOM 673 N N . PHE A 1 88 ? -4.355 -4.373 18.579 1.00 90.25 88 PHE A N 1
ATOM 674 C CA . PHE A 1 88 ? -2.955 -4.333 18.182 1.00 90.25 88 PHE A CA 1
ATOM 675 C C . PHE A 1 88 ? -2.428 -5.712 17.774 1.00 90.25 88 PHE A C 1
ATOM 677 O O . PHE A 1 88 ? -1.960 -5.879 16.650 1.00 90.25 88 PHE A O 1
ATOM 684 N N . THR A 1 89 ? -2.536 -6.715 18.650 1.00 90.88 89 THR A N 1
ATOM 685 C CA . THR A 1 89 ? -1.955 -8.047 18.413 1.00 90.88 89 THR A CA 1
ATOM 686 C C . THR A 1 89 ? -2.775 -8.879 17.435 1.00 90.88 89 THR A C 1
ATOM 688 O O . THR A 1 89 ? -2.201 -9.609 16.635 1.00 90.88 89 THR A O 1
ATOM 691 N N . GLY A 1 90 ? -4.105 -8.761 17.461 1.00 87.94 90 GLY A N 1
ATOM 692 C CA . GLY A 1 90 ? -5.002 -9.532 16.596 1.00 87.94 90 GLY A CA 1
ATOM 693 C C . GLY A 1 90 ? -5.336 -8.854 15.267 1.00 87.94 90 GLY A C 1
ATOM 694 O O . GLY A 1 90 ? -5.781 -9.519 14.332 1.00 87.94 90 GLY A O 1
ATOM 695 N N . GLY A 1 91 ? -5.145 -7.538 15.176 1.00 90.25 91 GLY A N 1
ATOM 696 C CA . GLY A 1 91 ? -5.458 -6.752 13.988 1.00 90.25 91 GLY A CA 1
ATOM 697 C C . GLY A 1 91 ? -4.206 -6.198 13.318 1.00 90.25 91 GLY A C 1
ATOM 698 O O . GLY A 1 91 ? -3.774 -6.703 12.284 1.00 90.25 91 GLY A O 1
ATOM 699 N N . LEU A 1 92 ? -3.626 -5.151 13.908 1.00 90.25 92 LEU A N 1
ATOM 700 C CA . LEU A 1 92 ? -2.565 -4.358 13.278 1.00 90.25 92 LEU A CA 1
ATOM 701 C C . LEU A 1 92 ? -1.272 -5.144 13.035 1.00 90.25 92 LEU A C 1
ATOM 703 O O . LEU A 1 92 ? -0.646 -4.967 11.993 1.00 90.25 92 LEU A O 1
ATOM 707 N N . LEU A 1 93 ? -0.876 -6.010 13.967 1.00 91.25 93 LEU A N 1
ATOM 708 C CA . LEU A 1 93 ? 0.373 -6.761 13.873 1.00 91.25 93 LEU A CA 1
ATOM 709 C C . LEU A 1 93 ? 0.384 -7.756 12.689 1.00 91.25 93 LEU A C 1
ATOM 711 O O . LEU A 1 93 ? 1.315 -7.677 11.888 1.00 91.25 93 LEU A O 1
ATOM 715 N N . PRO A 1 94 ? -0.627 -8.633 12.496 1.00 91.00 94 PRO A N 1
ATOM 716 C CA . PRO A 1 94 ? -0.721 -9.488 11.309 1.00 91.00 94 PRO A CA 1
ATOM 717 C C . PRO A 1 94 ? -0.683 -8.712 9.996 1.00 91.00 94 PRO A C 1
ATOM 719 O O . PRO A 1 94 ? -0.062 -9.156 9.033 1.00 91.00 94 PRO A O 1
ATOM 722 N N . ILE A 1 95 ? -1.319 -7.538 9.972 1.00 92.50 95 ILE A N 1
ATOM 723 C CA . ILE A 1 95 ? -1.317 -6.651 8.813 1.00 92.50 95 ILE A CA 1
ATOM 724 C C . ILE A 1 95 ? 0.115 -6.185 8.554 1.00 92.50 95 ILE A C 1
ATOM 726 O O . ILE A 1 95 ? 0.668 -6.521 7.513 1.00 92.50 95 ILE A O 1
ATOM 730 N N . ALA A 1 96 ? 0.759 -5.518 9.515 1.00 91.69 96 ALA A N 1
ATOM 731 C CA . ALA A 1 96 ? 2.130 -5.029 9.369 1.00 91.69 96 ALA A CA 1
ATOM 732 C C . ALA A 1 96 ? 3.108 -6.140 8.939 1.00 91.69 96 ALA A C 1
ATOM 734 O O . ALA A 1 96 ? 3.891 -5.949 8.008 1.00 91.69 96 ALA A O 1
ATOM 735 N N . LEU A 1 97 ? 3.009 -7.329 9.546 1.00 89.56 97 LEU A N 1
ATOM 736 C CA . LEU A 1 97 ? 3.811 -8.499 9.182 1.00 89.56 97 LEU A CA 1
ATOM 737 C C . LEU A 1 97 ? 3.526 -8.983 7.756 1.00 89.56 97 LEU A C 1
ATOM 739 O O . LEU A 1 97 ? 4.469 -9.236 7.007 1.00 89.56 97 LEU A O 1
ATOM 743 N N . GLY A 1 98 ? 2.263 -9.042 7.329 1.00 88.56 98 GLY A N 1
ATOM 744 C CA . GLY A 1 98 ? 1.909 -9.377 5.948 1.00 88.56 98 GLY A CA 1
ATOM 745 C C . GLY A 1 98 ? 2.560 -8.438 4.924 1.00 88.56 98 GLY A C 1
ATOM 746 O O . GLY A 1 98 ? 3.030 -8.887 3.878 1.00 88.56 98 GLY A O 1
ATOM 747 N N . PHE A 1 99 ? 2.697 -7.151 5.259 1.00 87.31 99 PHE A N 1
ATOM 748 C CA . PHE A 1 99 ? 3.361 -6.155 4.410 1.00 87.31 99 PHE A CA 1
ATOM 749 C C . PHE A 1 99 ? 4.892 -6.259 4.392 1.00 87.31 99 PHE A C 1
ATOM 751 O O . PHE A 1 99 ? 5.516 -5.866 3.403 1.00 87.31 99 PHE A O 1
ATOM 758 N N . THR A 1 100 ? 5.524 -6.843 5.415 1.00 87.75 100 THR A N 1
ATOM 759 C CA . THR A 1 100 ? 6.978 -7.112 5.387 1.00 87.75 100 THR A CA 1
ATOM 760 C C . THR A 1 100 ? 7.368 -8.137 4.323 1.00 87.75 100 THR A C 1
ATOM 762 O O . THR A 1 100 ? 8.433 -8.029 3.709 1.00 87.75 100 THR A O 1
ATOM 765 N N . GLY A 1 101 ? 6.472 -9.092 4.050 1.00 81.19 101 GLY A N 1
ATOM 766 C CA . GLY A 1 101 ? 6.627 -10.099 3.000 1.00 81.19 101 GLY A CA 1
ATOM 767 C C . GLY A 1 101 ? 6.433 -9.543 1.589 1.00 81.19 101 GLY A C 1
ATOM 768 O O . GLY A 1 101 ? 6.653 -10.254 0.608 1.00 81.19 101 GLY A O 1
ATOM 769 N N . TYR A 1 102 ? 6.046 -8.271 1.467 1.00 80.00 102 TYR A N 1
ATOM 770 C CA . TYR A 1 102 ? 5.767 -7.663 0.183 1.00 80.00 102 TYR A CA 1
ATOM 771 C C . TYR A 1 102 ? 7.042 -7.532 -0.667 1.00 80.00 102 TYR A C 1
ATOM 773 O O . TYR A 1 102 ? 8.036 -6.949 -0.211 1.00 80.00 102 TYR A O 1
ATOM 781 N N . PRO A 1 103 ? 7.038 -8.012 -1.923 1.00 70.88 103 PRO A N 1
ATOM 782 C CA . PRO A 1 103 ? 8.166 -7.896 -2.834 1.00 70.88 103 PRO A CA 1
ATOM 783 C C . PRO A 1 103 ? 8.238 -6.506 -3.462 1.00 70.88 103 PRO A C 1
ATOM 785 O O . PRO A 1 103 ? 8.139 -6.343 -4.675 1.00 70.88 103 PRO A O 1
ATOM 788 N N . GLY A 1 104 ? 8.424 -5.481 -2.642 1.00 71.12 104 GLY A N 1
ATOM 789 C CA . GL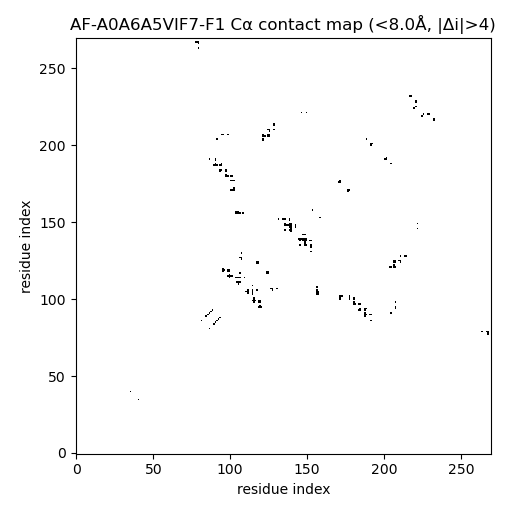Y A 1 104 ? 8.834 -4.174 -3.136 1.00 71.12 104 GLY A CA 1
ATOM 790 C C . GLY A 1 104 ? 10.359 -4.083 -3.153 1.00 71.12 104 GLY A C 1
ATOM 791 O O . GLY A 1 104 ? 11.018 -4.626 -2.257 1.00 71.12 104 GLY A O 1
ATOM 792 N N . GLY A 1 105 ? 10.897 -3.404 -4.163 1.00 83.75 105 GLY A N 1
ATOM 793 C CA . GLY A 1 105 ? 12.320 -3.095 -4.283 1.00 83.75 105 GLY A CA 1
ATOM 794 C C . GLY A 1 105 ? 12.796 -2.089 -3.228 1.00 83.75 105 GLY A C 1
ATOM 795 O O . GLY A 1 105 ? 12.385 -2.145 -2.064 1.00 83.75 105 GLY A O 1
ATOM 796 N N . LYS A 1 106 ? 13.672 -1.171 -3.642 1.00 89.75 106 LYS A N 1
ATOM 797 C CA . LYS A 1 106 ? 14.150 -0.054 -2.810 1.00 89.75 106 LYS A CA 1
ATOM 798 C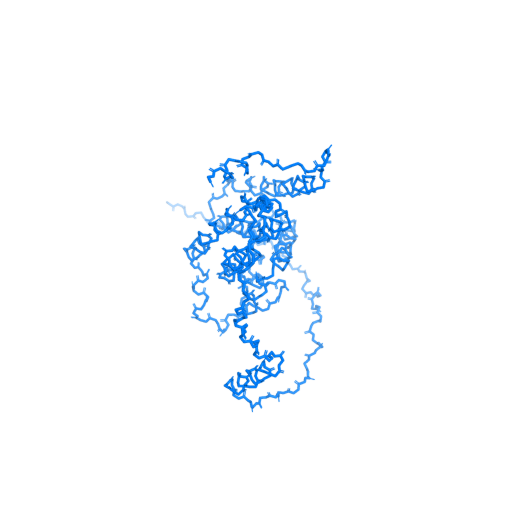 C . LYS A 1 106 ? 12.968 0.794 -2.324 1.00 89.75 106 LYS A C 1
ATOM 800 O O . LYS A 1 106 ? 12.055 1.051 -3.099 1.00 89.75 106 LYS A O 1
ATOM 805 N N . ILE A 1 107 ? 13.004 1.220 -1.061 1.00 90.19 107 ILE A N 1
ATOM 806 C CA . ILE A 1 107 ? 11.972 2.075 -0.447 1.00 90.19 107 ILE A CA 1
ATOM 807 C C . ILE A 1 107 ? 12.565 3.451 -0.233 1.00 90.19 107 ILE A C 1
ATOM 809 O O . ILE A 1 107 ? 13.525 3.556 0.521 1.00 90.19 107 ILE A O 1
ATOM 813 N N . CYS A 1 108 ? 12.032 4.496 -0.864 1.00 89.06 108 CYS A N 1
ATOM 814 C CA . CYS A 1 108 ? 12.626 5.841 -0.770 1.00 89.06 108 CYS A CA 1
ATOM 815 C C . CYS A 1 108 ? 14.159 5.837 -1.019 1.00 89.06 108 CYS A C 1
ATOM 817 O O . CYS A 1 108 ? 14.916 6.453 -0.275 1.00 89.06 108 CYS A O 1
ATOM 819 N N . ASP A 1 109 ? 14.616 5.074 -2.022 1.00 88.81 109 ASP A N 1
ATOM 820 C CA . ASP A 1 109 ? 16.034 4.817 -2.356 1.00 88.81 109 ASP A CA 1
ATOM 821 C C . ASP A 1 109 ? 16.872 4.099 -1.280 1.00 88.81 109 ASP A C 1
ATOM 823 O O . ASP A 1 109 ? 18.073 3.890 -1.458 1.00 88.81 109 ASP A O 1
ATOM 827 N N . ALA A 1 110 ? 16.252 3.641 -0.193 1.00 90.12 110 ALA A N 1
ATOM 828 C CA . ALA A 1 110 ? 16.902 2.811 0.807 1.00 90.12 110 ALA A CA 1
ATOM 829 C C . ALA A 1 110 ? 17.273 1.423 0.242 1.00 90.12 110 ALA A C 1
ATOM 831 O O . ALA A 1 110 ? 16.529 0.870 -0.581 1.00 90.12 110 ALA A O 1
ATOM 832 N N . PRO A 1 111 ? 18.375 0.807 0.716 1.00 88.50 111 PRO A N 1
ATOM 833 C CA . PRO A 1 111 ? 18.757 -0.546 0.325 1.00 88.50 111 PRO A CA 1
ATOM 834 C C . PRO A 1 111 ? 17.629 -1.563 0.547 1.00 88.50 111 PRO A C 1
ATOM 836 O O . PRO A 1 111 ? 16.968 -1.567 1.588 1.00 88.50 111 PRO A O 1
ATOM 839 N N . ALA A 1 112 ? 17.447 -2.491 -0.397 1.00 86.50 112 ALA A N 1
ATOM 840 C CA . ALA A 1 112 ? 16.372 -3.490 -0.346 1.00 86.50 112 ALA A CA 1
ATOM 841 C C . ALA A 1 112 ? 16.434 -4.407 0.896 1.00 86.50 112 ALA A C 1
ATOM 843 O O . ALA A 1 112 ? 15.408 -4.965 1.297 1.00 86.50 112 ALA A O 1
ATOM 844 N N . ALA A 1 113 ? 17.613 -4.527 1.521 1.00 85.62 113 ALA A N 1
ATOM 845 C CA . ALA A 1 113 ? 17.832 -5.278 2.757 1.00 85.62 113 ALA A CA 1
ATOM 846 C C . ALA A 1 113 ? 17.057 -4.702 3.957 1.00 85.62 113 ALA A C 1
ATOM 848 O O . ALA A 1 113 ? 16.523 -5.463 4.760 1.00 85.62 113 ALA A O 1
ATOM 849 N N . ILE A 1 114 ? 16.938 -3.372 4.059 1.00 89.44 114 ILE A N 1
ATOM 850 C CA . ILE A 1 114 ? 16.179 -2.715 5.139 1.00 89.44 114 ILE A CA 1
ATOM 851 C C . ILE A 1 114 ? 14.710 -2.471 4.774 1.00 89.44 114 ILE A C 1
ATOM 853 O O . ILE A 1 114 ? 13.910 -2.102 5.631 1.00 89.44 114 ILE A O 1
ATOM 857 N N . GLY A 1 115 ? 14.337 -2.733 3.517 1.00 88.50 115 GLY A N 1
ATOM 858 C CA . GLY A 1 115 ? 12.986 -2.536 2.996 1.00 88.50 115 GLY A CA 1
ATOM 859 C C . GLY A 1 115 ? 11.879 -3.187 3.841 1.00 88.50 115 GLY A C 1
ATOM 860 O O . GLY A 1 115 ? 10.955 -2.480 4.236 1.00 88.50 115 GLY A O 1
ATOM 861 N N . PRO A 1 116 ? 11.953 -4.490 4.183 1.00 88.88 116 PRO A N 1
ATOM 862 C CA . PRO A 1 116 ? 10.931 -5.149 5.005 1.00 88.88 116 PRO A CA 1
ATOM 863 C C . PRO A 1 116 ? 10.656 -4.441 6.330 1.00 88.88 116 PRO A C 1
ATOM 865 O O . PRO A 1 116 ? 9.502 -4.297 6.717 1.00 88.88 116 PRO A O 1
ATOM 868 N N . TRP A 1 117 ? 11.707 -3.952 6.988 1.00 90.31 117 TRP A N 1
ATOM 869 C CA . TRP A 1 117 ? 11.606 -3.266 8.274 1.00 90.31 117 TRP A CA 1
ATOM 870 C C . TRP A 1 117 ? 10.977 -1.882 8.137 1.00 90.31 117 TRP A C 1
ATOM 872 O O . TRP A 1 117 ? 10.134 -1.505 8.946 1.00 90.31 117 TRP A O 1
ATOM 882 N N . LEU A 1 118 ? 11.312 -1.150 7.072 1.00 91.75 118 LEU A N 1
ATOM 883 C CA . LEU A 1 118 ? 10.681 0.136 6.774 1.00 91.75 118 LEU A CA 1
ATOM 884 C C . LEU A 1 118 ? 9.180 -0.013 6.469 1.00 91.75 118 LEU A C 1
ATOM 886 O O . LEU A 1 118 ? 8.408 0.877 6.819 1.00 91.75 118 LEU A O 1
ATOM 890 N N . ARG A 1 119 ? 8.745 -1.145 5.891 1.00 90.31 119 ARG A N 1
ATOM 891 C CA . ARG A 1 119 ? 7.320 -1.435 5.608 1.00 90.31 119 ARG A CA 1
ATOM 892 C C . ARG A 1 119 ? 6.476 -1.724 6.843 1.00 90.31 119 ARG A C 1
ATOM 894 O O . ARG A 1 119 ? 5.257 -1.720 6.737 1.00 90.31 119 ARG A O 1
ATOM 901 N N . VAL A 1 120 ? 7.090 -1.923 8.009 1.00 91.69 120 VAL A N 1
ATOM 902 C CA . VAL A 1 120 ? 6.361 -1.986 9.288 1.00 91.69 120 VAL A CA 1
ATOM 903 C C . VAL A 1 120 ? 5.801 -0.607 9.668 1.00 91.69 120 VAL A C 1
ATOM 905 O O . VAL A 1 120 ? 4.946 -0.507 10.539 1.00 91.69 120 VAL A O 1
ATOM 908 N N . SER A 1 121 ? 6.259 0.474 9.021 1.00 93.19 121 SER A N 1
ATOM 909 C CA . SER A 1 121 ? 5.695 1.810 9.202 1.00 93.19 121 SER A CA 1
ATOM 910 C C . SER A 1 121 ? 4.686 2.143 8.089 1.00 93.19 121 SER A C 1
ATOM 912 O O . SER A 1 121 ? 5.071 2.257 6.922 1.00 93.19 121 SER A O 1
ATOM 914 N N . PRO A 1 122 ? 3.408 2.400 8.419 1.00 90.81 122 PRO A N 1
ATOM 915 C CA . PRO A 1 122 ? 2.385 2.768 7.431 1.00 90.81 122 PRO A CA 1
ATOM 916 C C . PRO A 1 122 ? 2.656 4.128 6.767 1.00 90.81 122 PRO A C 1
ATOM 918 O O . PRO A 1 122 ? 2.299 4.338 5.605 1.00 90.81 122 PRO A O 1
ATOM 921 N N . ILE A 1 123 ? 3.339 5.039 7.471 1.00 91.94 123 ILE A N 1
ATOM 922 C CA . ILE A 1 123 ? 3.774 6.328 6.909 1.00 91.94 123 ILE A CA 1
ATOM 923 C C . ILE A 1 123 ? 4.796 6.077 5.805 1.00 91.94 123 ILE A C 1
ATOM 925 O O . ILE A 1 123 ? 4.658 6.616 4.710 1.00 91.94 123 ILE A O 1
ATOM 929 N N . MET A 1 124 ? 5.790 5.221 6.066 1.00 92.69 124 MET A N 1
ATOM 930 C CA . MET A 1 124 ? 6.811 4.886 5.073 1.00 92.69 124 MET A CA 1
ATOM 931 C C . MET A 1 124 ? 6.199 4.178 3.862 1.00 92.69 124 MET A C 1
ATOM 933 O O . MET A 1 124 ? 6.560 4.516 2.742 1.00 92.69 124 MET A O 1
ATOM 937 N N . CYS A 1 125 ? 5.224 3.282 4.055 1.00 91.75 125 CYS A N 1
ATOM 938 C CA . CYS A 1 125 ? 4.474 2.670 2.949 1.00 91.75 125 CYS A CA 1
ATOM 939 C C . CYS A 1 125 ? 3.764 3.712 2.069 1.00 91.75 125 CYS A C 1
ATOM 941 O O . CYS A 1 125 ? 3.797 3.622 0.841 1.00 91.75 125 CYS A O 1
ATOM 943 N N . THR A 1 126 ? 3.149 4.721 2.688 1.00 89.50 126 THR A N 1
ATOM 944 C CA . THR A 1 126 ? 2.459 5.798 1.964 1.00 89.50 126 THR A CA 1
ATOM 945 C C . THR A 1 126 ? 3.446 6.702 1.223 1.00 89.50 126 THR A C 1
ATOM 947 O O . THR A 1 126 ? 3.229 7.026 0.056 1.00 89.50 126 THR A O 1
ATOM 950 N N . LEU A 1 127 ? 4.551 7.085 1.871 1.00 91.62 127 LEU A N 1
ATOM 951 C CA . LEU A 1 127 ? 5.603 7.896 1.254 1.00 91.62 127 LEU A CA 1
ATOM 952 C C . LEU A 1 127 ? 6.265 7.172 0.079 1.00 91.62 127 LEU A C 1
ATOM 954 O O . LEU A 1 127 ? 6.479 7.786 -0.962 1.00 91.62 127 LEU A O 1
ATOM 958 N N . ASP A 1 128 ? 6.531 5.873 0.212 1.00 91.50 128 ASP A N 1
ATOM 959 C CA . ASP A 1 128 ? 7.106 5.052 -0.856 1.00 91.50 128 ASP A CA 1
ATOM 960 C C . ASP A 1 128 ? 6.194 5.013 -2.086 1.00 91.50 128 ASP A C 1
ATOM 962 O O . ASP A 1 128 ? 6.633 5.262 -3.210 1.00 91.50 128 ASP A O 1
ATOM 966 N N . MET A 1 129 ? 4.892 4.802 -1.867 1.00 89.44 129 MET A N 1
ATOM 967 C CA . MET A 1 129 ? 3.893 4.861 -2.931 1.00 89.44 129 MET A CA 1
ATOM 968 C C . MET A 1 129 ? 3.836 6.245 -3.580 1.00 89.44 129 MET A C 1
ATOM 970 O O . MET A 1 129 ? 3.799 6.342 -4.805 1.00 89.44 129 MET A O 1
ATOM 974 N N . LEU A 1 130 ? 3.872 7.320 -2.791 1.00 88.44 130 LEU A N 1
ATOM 975 C CA . LEU A 1 130 ? 3.854 8.680 -3.321 1.00 88.44 130 LEU A CA 1
ATOM 976 C C . LEU A 1 130 ? 5.090 8.960 -4.187 1.00 88.44 130 LEU A C 1
ATOM 978 O O . LEU A 1 130 ? 4.955 9.462 -5.302 1.00 88.44 130 LEU A O 1
ATOM 982 N N . VAL A 1 131 ? 6.286 8.593 -3.720 1.00 91.31 131 VAL A N 1
ATOM 983 C CA . VAL A 1 131 ? 7.536 8.730 -4.484 1.00 91.31 131 VAL A CA 1
ATOM 984 C C . VAL A 1 131 ? 7.478 7.903 -5.768 1.00 91.31 131 VAL A C 1
ATOM 986 O O . VAL A 1 131 ? 7.841 8.403 -6.835 1.00 91.31 131 VAL A O 1
ATOM 989 N N . PHE A 1 132 ? 6.980 6.667 -5.696 1.00 90.00 132 PHE A N 1
ATOM 990 C CA . PHE A 1 132 ? 6.767 5.814 -6.862 1.00 90.00 132 PHE A CA 1
ATOM 991 C C . PHE A 1 132 ? 5.829 6.467 -7.884 1.00 90.00 132 PHE A C 1
ATOM 993 O O . PHE A 1 132 ? 6.179 6.556 -9.062 1.00 90.00 132 PHE A O 1
ATOM 1000 N N . LEU A 1 133 ? 4.672 6.975 -7.447 1.00 88.31 133 LEU A N 1
ATOM 1001 C CA . LEU A 1 133 ? 3.698 7.629 -8.319 1.00 88.31 133 LEU A CA 1
ATOM 1002 C C . LEU A 1 133 ? 4.249 8.916 -8.935 1.00 88.31 133 LEU A C 1
ATOM 1004 O O . LEU A 1 133 ? 4.074 9.136 -10.131 1.00 88.31 133 LEU A O 1
ATOM 1008 N N . LEU A 1 134 ? 4.953 9.743 -8.160 1.00 91.69 134 LEU A N 1
ATOM 1009 C CA . LEU A 1 134 ? 5.589 10.961 -8.663 1.00 91.69 134 LEU A CA 1
ATOM 1010 C C . LEU A 1 134 ? 6.653 10.643 -9.719 1.00 91.69 134 LEU A C 1
ATOM 1012 O O . LEU A 1 134 ? 6.702 11.300 -10.760 1.00 91.69 134 LEU A O 1
ATOM 1016 N N . ARG A 1 135 ? 7.469 9.603 -9.501 1.00 92.75 135 ARG A N 1
ATOM 1017 C CA . ARG A 1 135 ? 8.442 9.122 -10.494 1.00 92.75 135 ARG A CA 1
ATOM 1018 C C . ARG A 1 135 ? 7.744 8.596 -11.740 1.00 92.75 135 ARG A C 1
ATOM 1020 O O . ARG A 1 135 ? 8.123 8.970 -12.849 1.00 92.75 135 ARG A O 1
ATOM 1027 N N . LEU A 1 136 ? 6.716 7.768 -11.572 1.00 90.00 136 LEU A N 1
ATOM 1028 C CA . LEU A 1 136 ? 5.940 7.221 -12.680 1.00 90.00 136 LEU A CA 1
ATOM 1029 C C . LEU A 1 136 ? 5.316 8.339 -13.515 1.00 90.00 136 LEU A C 1
ATOM 1031 O O . LEU A 1 136 ? 5.460 8.331 -14.736 1.00 90.00 136 LEU A O 1
ATOM 1035 N N . GLN A 1 137 ? 4.708 9.332 -12.866 1.00 91.06 137 GLN A N 1
ATOM 1036 C CA . GLN A 1 137 ? 4.142 10.507 -13.519 1.00 91.06 137 GLN A CA 1
ATOM 1037 C C . GLN A 1 137 ? 5.222 11.284 -14.277 1.00 91.06 137 GLN A C 1
ATOM 1039 O O . GLN A 1 137 ? 5.062 11.553 -15.466 1.00 91.06 137 GLN A O 1
ATOM 1044 N N . TYR A 1 138 ? 6.348 11.592 -13.628 1.00 95.56 138 TYR A N 1
ATOM 1045 C CA . TYR A 1 138 ? 7.463 12.315 -14.240 1.00 95.56 138 TYR A CA 1
ATOM 1046 C C . TYR A 1 138 ? 7.982 11.620 -15.508 1.00 95.56 138 TYR A C 1
ATOM 1048 O O . TYR A 1 138 ? 8.089 12.247 -16.565 1.00 95.56 138 TYR A O 1
ATOM 1056 N N . TYR A 1 139 ? 8.269 10.316 -15.443 1.00 94.50 139 TYR A N 1
ATOM 1057 C CA . TYR A 1 139 ? 8.777 9.581 -16.602 1.00 94.50 139 TYR A CA 1
ATOM 1058 C C . TYR A 1 139 ? 7.711 9.354 -17.673 1.00 94.50 139 TYR A C 1
ATOM 1060 O O . TYR A 1 13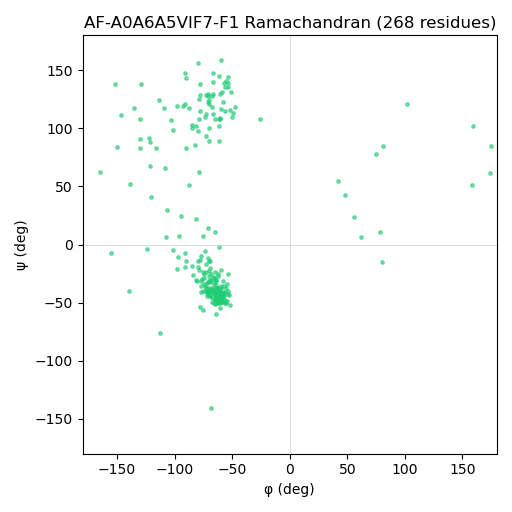9 ? 8.045 9.373 -18.858 1.00 94.50 139 TYR A O 1
ATOM 1068 N N . THR A 1 140 ? 6.444 9.184 -17.295 1.00 90.12 140 THR A N 1
ATOM 1069 C CA . THR A 1 140 ? 5.332 9.079 -18.252 1.00 90.12 140 THR A CA 1
ATOM 1070 C C . THR A 1 140 ? 5.176 10.373 -19.040 1.00 90.12 140 THR A C 1
ATOM 1072 O O . THR A 1 140 ? 5.135 10.330 -20.268 1.00 90.12 140 THR A O 1
ATOM 1075 N N . LEU A 1 141 ? 5.194 11.526 -18.361 1.00 93.06 141 LEU A N 1
ATOM 1076 C CA . LEU A 1 141 ? 5.146 12.840 -19.007 1.00 93.06 141 LEU A CA 1
ATOM 1077 C C . LEU A 1 141 ? 6.361 13.084 -19.909 1.00 93.06 141 LEU A C 1
ATOM 1079 O O . LEU A 1 141 ? 6.225 13.633 -20.996 1.00 93.06 141 LEU A O 1
ATOM 1083 N N . ARG A 1 142 ? 7.554 12.646 -19.492 1.00 96.25 142 ARG A N 1
ATOM 1084 C CA . ARG A 1 142 ? 8.785 12.847 -20.269 1.00 96.25 142 ARG A CA 1
ATOM 1085 C C . ARG A 1 142 ? 8.886 11.945 -21.500 1.00 96.25 142 ARG A C 1
ATOM 1087 O O . ARG A 1 142 ? 9.452 12.354 -22.510 1.00 96.25 142 ARG A O 1
ATOM 1094 N N . THR A 1 143 ? 8.401 10.710 -21.410 1.00 94.94 143 THR A N 1
ATOM 1095 C CA . THR A 1 143 ? 8.521 9.711 -22.485 1.00 94.94 143 THR A CA 1
ATOM 1096 C C . THR A 1 143 ? 7.290 9.618 -23.376 1.00 94.94 143 THR A C 1
ATOM 1098 O O . THR A 1 143 ? 7.353 8.951 -24.406 1.00 94.94 143 THR A O 1
ATOM 1101 N N . TRP A 1 144 ? 6.182 10.255 -22.982 1.00 93.31 144 TRP A N 1
ATOM 1102 C CA . TRP A 1 144 ? 4.874 10.132 -23.631 1.00 93.31 144 TRP A CA 1
ATOM 1103 C C . TRP A 1 144 ? 4.375 8.680 -23.730 1.00 93.31 144 TRP A C 1
ATOM 1105 O O . TRP A 1 144 ? 3.570 8.340 -24.592 1.00 93.31 144 TRP A O 1
ATOM 1115 N N . SER A 1 145 ? 4.863 7.798 -22.853 1.00 88.00 145 SER A N 1
ATOM 1116 C CA . SER A 1 145 ? 4.513 6.379 -22.833 1.00 88.00 145 SER A CA 1
ATOM 1117 C C . SER A 1 145 ? 4.515 5.855 -21.400 1.00 88.00 145 SER A C 1
ATOM 1119 O O . SER A 1 145 ? 5.572 5.708 -20.785 1.00 88.00 145 SER A O 1
ATOM 1121 N N . CYS A 1 146 ? 3.329 5.524 -20.879 1.00 85.12 146 CYS A N 1
ATOM 1122 C CA . CYS A 1 146 ? 3.171 4.966 -19.531 1.00 85.12 146 CYS A CA 1
ATOM 1123 C C . CYS A 1 146 ? 3.997 3.682 -19.363 1.00 85.12 146 CYS A C 1
ATOM 1125 O O . CYS A 1 146 ? 4.735 3.523 -18.395 1.00 85.12 146 CYS A O 1
ATOM 1127 N N . ARG A 1 147 ? 3.973 2.800 -20.372 1.00 85.56 147 ARG A N 1
ATOM 1128 C CA . ARG A 1 147 ? 4.734 1.540 -20.367 1.00 85.56 147 ARG A CA 1
ATOM 1129 C C . ARG A 1 147 ? 6.239 1.762 -20.265 1.00 85.56 147 ARG A C 1
ATOM 1131 O O . ARG A 1 147 ? 6.918 1.029 -19.545 1.00 85.56 147 ARG A O 1
ATOM 1138 N N . LEU A 1 148 ? 6.769 2.748 -20.992 1.00 89.88 148 LEU A N 1
ATOM 1139 C CA . LEU A 1 148 ? 8.197 3.050 -20.949 1.00 89.88 148 LEU A CA 1
ATOM 1140 C C . LEU A 1 148 ? 8.576 3.697 -19.615 1.00 89.88 148 LEU A C 1
ATOM 1142 O O . LEU A 1 148 ? 9.552 3.269 -19.001 1.00 89.88 148 LEU A O 1
ATOM 1146 N N . GLY A 1 149 ? 7.780 4.659 -19.139 1.00 91.44 149 GLY A N 1
ATOM 1147 C CA . GLY A 1 149 ? 7.962 5.272 -17.825 1.00 91.44 149 GLY A CA 1
ATOM 1148 C C . GLY A 1 149 ? 7.943 4.238 -16.703 1.00 91.44 149 GLY A C 1
ATOM 1149 O O . GLY A 1 149 ? 8.864 4.192 -15.892 1.00 91.44 149 GLY A O 1
ATOM 1150 N N . PHE A 1 150 ? 6.972 3.327 -16.724 1.00 88.69 150 PHE A N 1
ATOM 1151 C CA . PHE A 1 150 ? 6.887 2.221 -15.781 1.00 88.69 150 PHE A CA 1
ATOM 1152 C C . PHE A 1 150 ? 8.116 1.313 -15.832 1.00 88.69 150 PHE A C 1
ATOM 1154 O O . PHE A 1 150 ? 8.713 1.028 -14.796 1.00 88.69 150 PHE A O 1
ATOM 1161 N N . ARG A 1 151 ? 8.546 0.890 -17.027 1.00 89.00 151 ARG A N 1
ATOM 1162 C CA . ARG A 1 151 ? 9.740 0.047 -17.181 1.00 89.00 151 ARG A CA 1
ATOM 1163 C C . ARG A 1 151 ? 10.984 0.724 -16.606 1.00 89.00 151 ARG A C 1
ATOM 1165 O O . ARG A 1 151 ? 11.775 0.054 -15.948 1.00 89.00 151 ARG A O 1
ATOM 1172 N N . ILE A 1 152 ? 11.147 2.030 -16.822 1.00 92.94 152 ILE A N 1
ATOM 1173 C CA . ILE A 1 152 ? 12.250 2.814 -16.250 1.00 92.94 152 ILE A CA 1
ATOM 1174 C C . ILE A 1 152 ? 12.161 2.818 -14.720 1.00 92.94 152 ILE A C 1
ATOM 1176 O O . ILE A 1 152 ? 13.137 2.467 -14.062 1.00 92.94 152 ILE A O 1
ATOM 1180 N N . VAL A 1 153 ? 10.996 3.144 -14.155 1.00 92.25 153 VAL A N 1
ATOM 1181 C CA . VAL A 1 153 ? 10.789 3.196 -12.697 1.00 92.25 153 VAL A CA 1
ATOM 1182 C C . VAL A 1 153 ? 11.022 1.834 -12.050 1.00 92.25 153 VAL A C 1
ATOM 1184 O O . VAL A 1 153 ? 11.754 1.748 -11.071 1.00 92.25 153 VAL A O 1
ATOM 1187 N N . MET A 1 154 ? 10.491 0.752 -12.621 1.00 87.81 154 MET A N 1
ATOM 1188 C CA . MET A 1 154 ? 10.732 -0.602 -12.115 1.00 87.81 154 MET A CA 1
ATOM 1189 C C . MET A 1 154 ? 12.203 -0.987 -12.196 1.00 87.81 154 MET A C 1
ATOM 1191 O O . MET A 1 154 ? 12.731 -1.562 -11.253 1.00 87.81 154 MET A O 1
ATOM 1195 N N . THR A 1 155 ? 12.888 -0.632 -13.283 1.00 88.56 155 THR A N 1
ATOM 1196 C CA . THR A 1 155 ? 14.331 -0.886 -13.399 1.00 88.56 155 THR A CA 1
ATOM 1197 C C . THR A 1 155 ? 15.117 -0.084 -12.359 1.00 88.56 155 THR A C 1
ATOM 1199 O O . THR A 1 155 ? 16.150 -0.548 -11.908 1.00 88.56 155 THR A O 1
ATOM 1202 N N . GLN A 1 156 ? 14.645 1.089 -11.931 1.00 90.25 156 GLN A N 1
ATOM 1203 C CA . GLN A 1 156 ? 15.277 1.857 -10.851 1.00 90.25 156 GLN A CA 1
ATOM 1204 C C . GLN A 1 156 ? 14.971 1.282 -9.460 1.00 90.25 156 GLN A C 1
ATOM 1206 O O . GLN A 1 156 ? 15.867 1.207 -8.623 1.00 90.25 156 GLN A O 1
ATOM 1211 N N . LEU A 1 157 ? 13.731 0.847 -9.212 1.00 87.94 157 LEU A N 1
ATOM 1212 C CA . LEU A 1 157 ? 13.323 0.265 -7.927 1.00 87.94 157 LEU A CA 1
ATOM 1213 C C . LEU A 1 157 ? 13.914 -1.127 -7.682 1.00 87.94 157 LEU A C 1
ATOM 1215 O O . LEU A 1 157 ? 14.258 -1.447 -6.544 1.00 87.94 157 LEU A O 1
ATOM 1219 N N . TYR A 1 158 ? 14.008 -1.943 -8.732 1.00 84.00 158 TYR A N 1
ATOM 1220 C CA . TYR A 1 158 ? 14.496 -3.325 -8.687 1.00 84.00 158 TYR A CA 1
ATOM 1221 C C . TYR A 1 158 ? 15.887 -3.489 -9.309 1.00 84.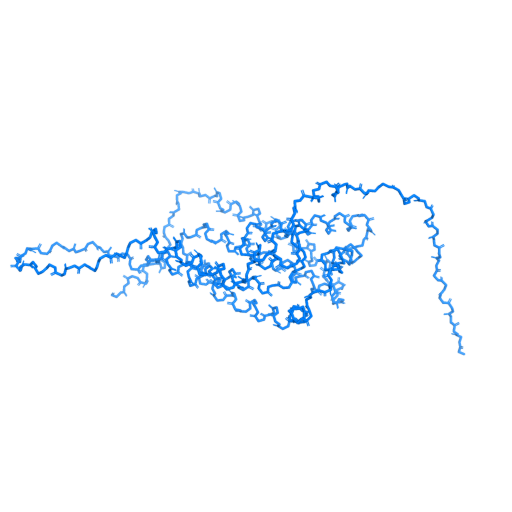00 158 TYR A C 1
ATOM 1223 O O . TYR A 1 158 ? 16.352 -4.607 -9.488 1.00 84.00 158 TYR A O 1
ATOM 1231 N N . GLY A 1 159 ? 16.543 -2.394 -9.689 1.00 77.94 159 GLY A N 1
ATOM 1232 C CA . GLY A 1 159 ? 17.817 -2.442 -10.396 1.00 77.94 159 GLY A CA 1
ATOM 1233 C C . GLY A 1 159 ? 18.984 -2.852 -9.511 1.00 77.94 159 GLY A C 1
ATOM 1234 O O . GLY A 1 159 ? 19.402 -2.066 -8.661 1.00 77.94 159 GLY A O 1
ATOM 1235 N N . TYR A 1 160 ? 19.512 -4.045 -9.799 1.00 55.28 160 TYR A N 1
ATOM 1236 C CA . TYR A 1 160 ? 20.914 -4.484 -9.740 1.00 55.28 160 TYR A CA 1
ATOM 1237 C C . TYR A 1 160 ? 21.726 -4.014 -8.522 1.00 55.28 160 TYR A C 1
ATOM 1239 O O . TYR A 1 160 ? 22.809 -3.454 -8.663 1.00 55.28 160 TYR A O 1
ATOM 1247 N N . ASP A 1 161 ? 21.227 -4.284 -7.319 1.00 59.62 161 ASP A N 1
ATOM 1248 C CA . ASP A 1 161 ? 22.089 -4.468 -6.137 1.00 59.62 161 ASP A CA 1
ATOM 1249 C C . ASP A 1 161 ? 22.129 -5.971 -5.759 1.00 59.62 161 ASP A C 1
ATOM 1251 O O . ASP A 1 161 ? 22.277 -6.350 -4.599 1.00 59.62 161 ASP A O 1
ATOM 1255 N N . ASP A 1 162 ? 21.985 -6.846 -6.764 1.00 56.31 162 ASP A N 1
ATOM 1256 C CA . ASP A 1 162 ? 21.641 -8.276 -6.644 1.00 56.31 162 ASP A CA 1
ATOM 1257 C C . ASP A 1 162 ? 22.821 -9.205 -6.304 1.00 56.31 162 ASP A C 1
ATOM 1259 O O . ASP A 1 162 ? 22.766 -10.408 -6.544 1.00 56.31 162 ASP A O 1
ATOM 1263 N N . ALA A 1 163 ? 23.907 -8.702 -5.718 1.00 57.88 163 ALA A N 1
ATOM 1264 C CA . ALA A 1 163 ? 25.022 -9.584 -5.364 1.00 57.88 163 ALA A CA 1
ATOM 1265 C C . ALA A 1 163 ? 24.782 -10.408 -4.078 1.00 57.88 163 ALA A C 1
ATOM 1267 O O . ALA A 1 163 ? 25.544 -11.333 -3.813 1.00 57.88 163 ALA A O 1
ATOM 1268 N N . VAL A 1 164 ? 23.764 -10.095 -3.259 1.00 60.09 164 VAL A N 1
ATOM 1269 C CA . VAL A 1 164 ? 23.706 -10.589 -1.861 1.00 60.09 164 VAL A CA 1
ATOM 1270 C C . VAL A 1 164 ? 22.432 -11.380 -1.495 1.00 60.09 164 VAL A C 1
ATOM 1272 O O . VAL A 1 164 ? 22.370 -11.944 -0.406 1.00 60.09 164 VAL A O 1
ATOM 1275 N N . THR A 1 165 ? 21.426 -11.530 -2.368 1.00 61.38 165 THR A N 1
ATOM 1276 C CA . THR A 1 165 ? 20.083 -12.007 -1.936 1.00 61.38 165 THR A CA 1
ATOM 1277 C C . THR A 1 165 ? 19.566 -13.299 -2.594 1.00 61.38 165 THR A C 1
ATOM 1279 O O . THR A 1 165 ? 18.378 -13.439 -2.860 1.00 61.38 165 THR A O 1
ATOM 1282 N N . GLY A 1 166 ? 20.423 -14.304 -2.787 1.00 62.75 166 GLY A N 1
ATOM 1283 C CA . GLY A 1 166 ? 20.153 -15.514 -3.594 1.00 62.75 166 GLY A CA 1
ATOM 1284 C C . GLY A 1 166 ? 19.054 -16.512 -3.162 1.00 62.75 166 GLY A C 1
ATOM 1285 O O . GLY A 1 166 ? 18.995 -17.587 -3.739 1.00 62.75 166 GLY A O 1
ATOM 1286 N N . ALA A 1 167 ? 18.186 -16.217 -2.188 1.00 67.81 167 ALA A N 1
ATOM 1287 C CA . ALA A 1 167 ? 17.061 -17.108 -1.829 1.00 67.81 167 ALA A CA 1
ATOM 1288 C C . ALA A 1 167 ? 15.762 -16.349 -1.520 1.00 67.81 167 ALA A C 1
ATOM 1290 O O . ALA A 1 167 ? 14.671 -16.734 -1.940 1.00 67.81 167 ALA A O 1
ATOM 1291 N N . PHE A 1 168 ? 15.872 -15.218 -0.822 1.00 66.00 168 PHE A N 1
ATOM 1292 C CA . PHE A 1 168 ? 14.713 -14.385 -0.490 1.00 66.00 168 PHE A CA 1
ATOM 1293 C C . PHE A 1 168 ? 14.123 -13.677 -1.720 1.00 66.00 168 PHE A C 1
ATOM 1295 O O . PHE A 1 168 ? 12.954 -13.291 -1.734 1.00 66.00 168 PHE A O 1
ATOM 1302 N N . GLU A 1 169 ? 14.929 -13.497 -2.763 1.00 71.56 169 GLU A N 1
ATOM 1303 C CA . GLU A 1 169 ? 14.521 -12.822 -3.989 1.00 71.56 169 GLU A CA 1
ATOM 1304 C C . GLU A 1 169 ? 13.603 -13.686 -4.866 1.00 71.56 169 GLU A C 1
ATOM 1306 O O . GLU A 1 169 ? 12.647 -13.174 -5.453 1.00 71.56 169 GLU A O 1
ATOM 1311 N N . ASP A 1 170 ? 13.809 -15.004 -4.884 1.00 73.31 170 ASP A N 1
ATOM 1312 C CA . ASP A 1 170 ? 12.964 -15.932 -5.644 1.00 73.31 170 ASP A CA 1
ATOM 1313 C C . ASP A 1 170 ? 11.561 -16.036 -5.042 1.00 73.31 170 ASP A C 1
ATOM 1315 O O . ASP A 1 170 ? 10.558 -16.000 -5.763 1.00 73.31 170 ASP A O 1
ATOM 1319 N N . PHE A 1 171 ? 11.465 -16.023 -3.708 1.00 69.69 171 PHE A N 1
ATOM 1320 C CA . PHE A 1 171 ? 10.181 -15.951 -3.009 1.00 69.69 171 PHE A CA 1
ATOM 1321 C C . PHE A 1 171 ? 9.400 -14.678 -3.371 1.00 69.69 171 PHE A C 1
ATOM 1323 O O . PHE A 1 171 ? 8.176 -14.704 -3.513 1.00 69.69 171 PHE A O 1
ATOM 1330 N N . ARG A 1 172 ? 10.105 -13.562 -3.589 1.00 69.31 172 ARG A N 1
ATOM 1331 C CA . ARG A 1 172 ? 9.520 -12.267 -3.967 1.00 69.31 172 ARG A CA 1
ATOM 1332 C C . ARG A 1 172 ? 9.042 -12.209 -5.422 1.00 69.31 172 ARG A C 1
ATOM 1334 O O . ARG A 1 172 ? 8.112 -11.463 -5.750 1.00 69.31 172 ARG A O 1
ATOM 1341 N N . LYS A 1 173 ? 9.662 -12.977 -6.316 1.00 75.88 173 LYS A N 1
ATOM 1342 C CA . LYS A 1 173 ? 9.299 -13.016 -7.743 1.00 75.88 173 LYS A CA 1
ATOM 1343 C C . LYS A 1 173 ? 7.997 -13.777 -7.993 1.00 75.88 173 LYS A C 1
ATOM 1345 O O . LYS A 1 173 ? 7.297 -13.469 -8.957 1.00 75.88 173 LYS A O 1
ATOM 1350 N N . SER A 1 174 ? 7.629 -14.704 -7.109 1.00 82.25 174 SER A N 1
ATOM 1351 C CA . SER A 1 174 ? 6.402 -15.483 -7.264 1.00 82.25 174 SER A CA 1
ATOM 1352 C C . SER A 1 174 ? 5.137 -14.610 -7.127 1.00 82.25 174 SER A C 1
ATOM 1354 O O . SER A 1 174 ? 4.996 -13.859 -6.163 1.00 82.25 174 SER A O 1
ATOM 1356 N N . PRO A 1 175 ? 4.178 -14.683 -8.069 1.00 80.94 175 PRO A N 1
ATOM 1357 C CA . PRO A 1 175 ? 2.878 -14.027 -7.918 1.00 80.94 175 PRO A CA 1
ATOM 1358 C C . PRO A 1 175 ? 2.012 -14.693 -6.840 1.00 80.94 175 PRO A C 1
ATOM 1360 O O . PRO A 1 175 ? 1.173 -14.032 -6.233 1.00 80.94 175 PRO A O 1
ATOM 1363 N N . TYR A 1 176 ? 2.217 -15.987 -6.579 1.00 83.50 176 TYR A N 1
ATOM 1364 C CA . TYR A 1 176 ? 1.431 -16.730 -5.596 1.00 83.50 176 TYR A CA 1
ATOM 1365 C C . TYR A 1 176 ? 1.755 -16.292 -4.173 1.00 83.50 176 TYR A C 1
ATOM 1367 O O . TYR A 1 176 ? 0.844 -16.10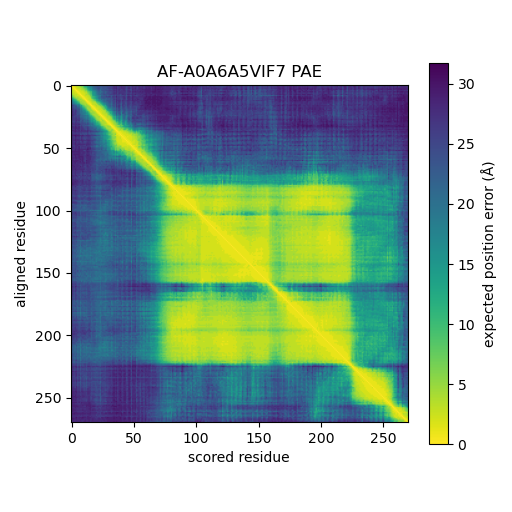6 -3.376 1.00 83.50 176 TYR A O 1
ATOM 1375 N N . THR A 1 177 ? 3.030 -16.060 -3.858 1.00 82.50 177 THR A N 1
ATOM 1376 C CA . THR A 1 177 ? 3.447 -15.595 -2.525 1.00 82.50 177 THR A CA 1
ATOM 1377 C C . THR A 1 177 ? 2.846 -14.226 -2.201 1.00 82.50 177 THR A C 1
ATOM 1379 O O . THR A 1 177 ? 2.391 -14.009 -1.081 1.00 82.50 177 THR A O 1
ATOM 1382 N N . ARG A 1 178 ? 2.736 -13.337 -3.200 1.00 80.81 178 ARG A N 1
ATOM 1383 C CA . ARG A 1 178 ? 2.049 -12.036 -3.083 1.00 80.81 178 ARG A CA 1
ATOM 1384 C C . ARG A 1 178 ? 0.562 -12.188 -2.815 1.00 80.81 178 ARG A C 1
ATOM 1386 O O . ARG A 1 178 ? 0.033 -11.515 -1.934 1.00 80.81 178 ARG A O 1
ATOM 1393 N N . LEU A 1 179 ? -0.093 -13.071 -3.569 1.00 83.12 179 LEU A N 1
ATOM 1394 C CA . LEU A 1 179 ? -1.516 -13.349 -3.411 1.00 83.12 179 LEU A CA 1
ATOM 1395 C C . LEU A 1 179 ? -1.807 -13.944 -2.028 1.00 83.12 179 LEU A C 1
ATOM 1397 O O . LEU A 1 179 ? -2.699 -13.464 -1.339 1.00 83.12 179 LEU A O 1
ATOM 1401 N N . PHE A 1 180 ? -1.031 -14.940 -1.593 1.00 84.75 180 PHE A N 1
ATOM 1402 C CA . PHE A 1 180 ? -1.175 -15.543 -0.267 1.00 84.75 180 PHE A CA 1
ATOM 1403 C C . PHE A 1 180 ? -0.911 -14.536 0.855 1.00 84.75 180 PHE A C 1
ATOM 1405 O O . PHE A 1 180 ? -1.680 -14.491 1.812 1.00 84.75 180 PHE A O 1
ATOM 1412 N N . GLY A 1 181 ? 0.112 -13.686 0.714 1.00 84.62 181 GLY A N 1
ATOM 1413 C CA . GLY A 1 181 ? 0.373 -12.601 1.660 1.00 84.62 181 GLY A CA 1
ATOM 1414 C C . GLY A 1 181 ? -0.818 -11.649 1.793 1.00 84.62 181 GLY A C 1
ATOM 1415 O O . GLY A 1 181 ? -1.205 -11.297 2.902 1.00 84.62 181 GLY A O 1
ATOM 1416 N N . PHE A 1 182 ? -1.470 -11.298 0.683 1.00 84.69 182 PHE A N 1
ATOM 1417 C CA . PHE A 1 182 ? -2.674 -10.467 0.710 1.00 84.69 182 PHE A CA 1
ATOM 1418 C C . PHE A 1 182 ? -3.875 -11.171 1.329 1.00 84.69 182 PHE A C 1
ATOM 1420 O O . PHE A 1 182 ? -4.537 -10.597 2.190 1.00 84.69 182 PHE A O 1
ATOM 1427 N N . LEU A 1 183 ? -4.126 -12.428 0.956 1.00 87.19 183 LEU A N 1
ATOM 1428 C CA . LEU A 1 183 ? -5.203 -13.229 1.541 1.00 87.19 183 LEU A CA 1
ATOM 1429 C C . LEU A 1 183 ? -5.059 -13.364 3.062 1.00 87.19 183 LEU A C 1
ATOM 1431 O O . LEU A 1 183 ? -6.068 -13.399 3.760 1.00 87.19 183 LEU A O 1
ATOM 1435 N N . PHE A 1 184 ? -3.830 -13.376 3.582 1.00 88.38 184 PHE A N 1
ATOM 1436 C CA . PHE A 1 184 ? -3.568 -13.392 5.020 1.00 88.38 184 PHE A CA 1
ATOM 1437 C C . PHE A 1 184 ? -3.950 -12.074 5.722 1.00 88.38 184 PHE A C 1
ATOM 1439 O O . PHE A 1 184 ? -4.382 -12.083 6.872 1.00 88.38 184 PHE A O 1
ATOM 1446 N N . VAL A 1 185 ? -3.841 -10.938 5.029 1.00 90.31 185 VAL A N 1
ATOM 1447 C CA . VAL A 1 185 ? -4.124 -9.595 5.567 1.00 90.31 185 VAL A CA 1
ATOM 1448 C C . VAL A 1 185 ? -5.624 -9.263 5.552 1.00 90.31 185 VAL A C 1
ATOM 1450 O O . VAL A 1 185 ? -6.100 -8.537 6.429 1.00 90.31 185 VAL A O 1
ATOM 1453 N N . ILE A 1 186 ? -6.391 -9.796 4.589 1.00 89.50 186 ILE A N 1
ATOM 1454 C CA . ILE A 1 186 ? -7.818 -9.462 4.401 1.00 89.50 186 ILE A CA 1
ATOM 1455 C C . ILE A 1 186 ? -8.669 -9.707 5.663 1.00 89.50 186 ILE A C 1
ATOM 1457 O O . ILE A 1 186 ? -9.406 -8.793 6.038 1.00 89.50 186 ILE A O 1
ATOM 1461 N N . PRO A 1 187 ? -8.608 -10.864 6.356 1.00 90.75 187 PRO A N 1
ATOM 1462 C CA . PRO A 1 187 ? -9.459 -11.107 7.523 1.00 90.75 187 PRO A CA 1
ATOM 1463 C C . PRO A 1 187 ? -9.213 -10.103 8.654 1.00 90.75 187 PRO A C 1
ATOM 1465 O O . PRO A 1 187 ? -10.164 -9.579 9.236 1.00 90.75 187 PRO A O 1
ATOM 1468 N N . SER A 1 188 ? -7.944 -9.782 8.929 1.00 92.25 188 SER A N 1
ATOM 1469 C CA . SER A 1 188 ? -7.563 -8.779 9.928 1.00 92.25 188 SER A CA 1
ATOM 1470 C C . SER A 1 188 ? -8.020 -7.377 9.526 1.00 92.25 188 SER A C 1
ATOM 1472 O O . SER A 1 188 ? -8.514 -6.633 10.374 1.00 92.25 188 SER A O 1
ATOM 1474 N N . PHE A 1 189 ? -7.924 -7.036 8.235 1.00 91.75 189 PHE A N 1
ATOM 1475 C CA . PHE A 1 189 ? -8.448 -5.778 7.705 1.00 91.75 189 PHE A CA 1
ATOM 1476 C C . PHE A 1 189 ? -9.960 -5.670 7.913 1.00 91.75 189 PHE A C 1
ATOM 1478 O O . PHE A 1 189 ? -10.421 -4.709 8.521 1.00 91.75 189 PHE A O 1
ATOM 1485 N N . VAL A 1 190 ? -10.730 -6.663 7.454 1.00 90.69 190 VAL A N 1
ATOM 1486 C CA . VAL A 1 190 ? -12.200 -6.655 7.536 1.00 90.69 190 VAL A CA 1
ATOM 1487 C C . VAL A 1 190 ? -12.655 -6.567 8.989 1.00 90.69 190 VAL A C 1
ATOM 1489 O O . VAL A 1 190 ? -13.522 -5.755 9.307 1.00 90.69 190 VAL A O 1
ATOM 1492 N N . LYS A 1 191 ? -12.023 -7.337 9.885 1.00 89.06 191 LYS A N 1
ATOM 1493 C CA . LYS A 1 191 ? -12.333 -7.316 11.317 1.00 89.06 191 LYS A CA 1
ATOM 1494 C C . LYS A 1 191 ? -12.121 -5.932 11.926 1.00 89.06 191 LYS A C 1
ATOM 1496 O O . LYS A 1 191 ? -13.016 -5.441 12.600 1.00 89.06 191 LYS A O 1
ATOM 1501 N N . LEU A 1 192 ? -10.974 -5.291 11.686 1.00 90.75 192 LEU A N 1
ATOM 1502 C CA . LEU A 1 192 ? -10.698 -3.949 12.215 1.00 90.75 192 LEU A CA 1
ATOM 1503 C C . LEU A 1 192 ? -11.577 -2.869 11.579 1.00 90.75 192 LEU A C 1
ATOM 1505 O O . LEU A 1 192 ? -11.992 -1.932 12.257 1.00 90.75 192 LEU A O 1
ATOM 1509 N N . TYR A 1 193 ? -11.860 -2.985 10.283 1.00 90.56 193 TYR A N 1
ATOM 1510 C CA . TYR A 1 193 ? -12.654 -1.997 9.561 1.00 90.56 193 TYR A CA 1
ATOM 1511 C C . TYR A 1 193 ? -14.130 -2.016 9.985 1.00 90.56 193 TYR A C 1
ATOM 1513 O O . TYR A 1 193 ? -14.775 -0.965 10.001 1.00 90.56 193 TYR A O 1
ATOM 1521 N N . ALA A 1 194 ? -14.642 -3.186 10.380 1.00 88.94 194 ALA A N 1
ATOM 1522 C CA . ALA A 1 194 ? -16.000 -3.369 10.889 1.00 88.94 194 ALA A CA 1
ATOM 1523 C C . ALA A 1 194 ? -16.217 -2.810 12.308 1.00 88.94 194 ALA A C 1
ATOM 1525 O O . ALA A 1 194 ? -17.359 -2.612 12.709 1.00 88.94 194 ALA A O 1
ATOM 1526 N N . VAL A 1 195 ? -15.151 -2.542 13.071 1.00 87.81 195 VAL A N 1
ATOM 1527 C CA . VAL A 1 195 ? -15.263 -1.977 14.424 1.00 87.81 195 VAL A CA 1
ATOM 1528 C C . VAL A 1 195 ? -15.550 -0.478 14.347 1.00 87.81 195 VAL A C 1
ATOM 1530 O O . VAL A 1 195 ? -14.841 0.276 13.674 1.00 87.81 195 VAL A O 1
ATOM 1533 N N . ASP A 1 196 ? -16.580 -0.027 15.054 1.00 83.69 196 ASP A N 1
ATOM 1534 C CA . ASP A 1 196 ? -16.935 1.390 15.145 1.00 83.69 196 ASP A CA 1
ATOM 1535 C C . ASP A 1 196 ? -16.050 2.151 16.145 1.00 83.69 196 ASP A C 1
ATOM 1537 O O . ASP A 1 196 ? -15.432 1.576 17.037 1.00 83.69 196 ASP A O 1
ATOM 1541 N N . GLY A 1 197 ? -15.929 3.468 15.962 1.00 83.31 197 GLY A N 1
ATOM 1542 C CA . GLY A 1 197 ? -15.148 4.349 16.845 1.00 83.31 197 GLY A CA 1
ATOM 1543 C C . GLY A 1 197 ? -13.628 4.353 16.616 1.00 83.31 197 GLY A C 1
ATOM 1544 O O . GLY A 1 197 ? -12.951 5.288 17.033 1.00 83.31 197 GLY A O 1
ATOM 1545 N N . LEU A 1 198 ? -13.069 3.383 15.883 1.00 87.50 198 LEU A N 1
ATOM 1546 C CA . LEU A 1 198 ? -11.629 3.302 15.591 1.00 87.50 198 LEU A CA 1
ATOM 1547 C C . LEU A 1 198 ? -11.209 4.087 14.334 1.00 87.50 198 LEU A C 1
ATOM 1549 O O . LEU A 1 198 ? -10.539 3.551 13.450 1.00 87.50 198 LEU A O 1
ATOM 1553 N N . VAL A 1 199 ? -11.596 5.361 14.235 1.00 87.94 199 VAL A N 1
ATOM 1554 C CA . VAL A 1 199 ? -11.357 6.186 13.031 1.00 87.94 199 VAL A CA 1
ATOM 1555 C C . VAL A 1 199 ? -9.874 6.203 12.648 1.00 87.94 199 VAL A C 1
ATOM 1557 O O . VAL A 1 199 ? -9.517 5.898 11.511 1.00 87.94 199 VAL A O 1
ATOM 1560 N N . TRP A 1 200 ? -8.993 6.463 13.615 1.00 87.44 200 TRP A N 1
ATOM 1561 C CA . TRP A 1 200 ? -7.552 6.508 13.375 1.00 87.44 200 TRP A CA 1
ATOM 1562 C C . TRP A 1 200 ? -6.978 5.163 12.935 1.00 87.44 200 TRP A C 1
ATOM 1564 O O . TRP A 1 200 ? -6.201 5.114 11.986 1.00 87.44 200 TRP A O 1
ATOM 1574 N N . THR A 1 201 ? -7.390 4.055 13.554 1.00 90.38 201 THR A N 1
ATOM 1575 C CA . THR A 1 201 ? -6.948 2.711 13.146 1.00 90.38 201 THR A CA 1
ATOM 1576 C C . THR A 1 201 ? -7.353 2.406 11.707 1.00 90.38 201 THR A C 1
ATOM 1578 O O . THR A 1 201 ? -6.551 1.843 10.966 1.00 90.38 201 THR A O 1
ATOM 1581 N N . LYS A 1 202 ? -8.547 2.832 11.271 1.00 91.19 202 LYS A N 1
ATOM 1582 C CA . LYS A 1 202 ? -8.980 2.695 9.870 1.00 91.19 202 LYS A CA 1
ATOM 1583 C C . LYS A 1 202 ? -8.098 3.512 8.920 1.00 91.19 202 LYS A C 1
ATOM 1585 O O . LYS A 1 202 ? -7.765 3.020 7.847 1.00 91.19 202 LYS A O 1
ATOM 1590 N N . VAL A 1 203 ? -7.655 4.708 9.318 1.00 90.00 203 VAL A N 1
ATOM 1591 C CA . VAL A 1 203 ? -6.696 5.511 8.534 1.00 90.00 203 VAL A CA 1
ATOM 1592 C C . VAL A 1 203 ? -5.357 4.784 8.391 1.00 90.00 203 VAL A C 1
ATOM 1594 O O . VAL A 1 203 ? -4.886 4.598 7.270 1.00 90.00 203 VAL A O 1
ATOM 1597 N N . TRP A 1 204 ? -4.779 4.306 9.498 1.00 89.81 204 TRP A N 1
ATOM 1598 C CA . TRP A 1 204 ? -3.535 3.525 9.480 1.00 89.81 204 TRP A CA 1
ATOM 1599 C C . TRP A 1 204 ? -3.646 2.292 8.581 1.00 89.81 204 TRP A C 1
ATOM 1601 O O . TRP A 1 204 ? -2.736 1.965 7.823 1.00 89.81 204 TRP A O 1
ATOM 1611 N N . LEU A 1 205 ? -4.793 1.626 8.635 1.00 92.44 205 LEU A N 1
ATOM 1612 C CA . LEU A 1 205 ? -5.090 0.446 7.848 1.00 92.44 205 LEU A CA 1
ATOM 1613 C C . LEU A 1 205 ? -5.174 0.753 6.339 1.00 92.44 205 LEU A C 1
ATOM 1615 O O . LEU A 1 205 ? -4.611 0.021 5.522 1.00 92.44 205 LEU A O 1
ATOM 1619 N N . CYS A 1 206 ? -5.813 1.863 5.964 1.00 91.81 206 CYS A N 1
ATOM 1620 C CA . CYS A 1 206 ? -5.843 2.346 4.583 1.00 91.81 206 CYS A CA 1
ATOM 1621 C C . CYS A 1 206 ? -4.444 2.721 4.070 1.00 91.81 206 CYS A C 1
ATOM 1623 O O . CYS A 1 206 ? -4.129 2.423 2.919 1.00 91.81 206 CYS A O 1
ATOM 1625 N N . MET A 1 207 ? -3.593 3.312 4.917 1.00 90.56 207 MET A N 1
ATOM 1626 C CA . MET A 1 207 ? -2.196 3.633 4.580 1.00 90.56 207 MET A CA 1
ATOM 1627 C C . MET A 1 207 ? -1.355 2.390 4.262 1.00 90.56 207 MET A C 1
ATOM 1629 O O . MET A 1 207 ? -0.405 2.481 3.491 1.00 90.56 207 MET A O 1
ATOM 1633 N N . TYR A 1 208 ? -1.708 1.223 4.807 1.00 90.50 208 TYR A N 1
ATOM 1634 C CA . TYR A 1 208 ? -1.104 -0.045 4.405 1.00 90.50 208 TYR A CA 1
ATOM 1635 C C . TYR A 1 208 ? -1.680 -0.563 3.084 1.00 90.50 208 TYR A C 1
ATOM 1637 O O . TYR A 1 208 ? -0.936 -0.832 2.143 1.00 90.50 208 TYR A O 1
ATOM 1645 N N . ILE A 1 209 ? -3.007 -0.695 2.985 1.00 89.19 209 ILE A N 1
ATOM 1646 C CA . ILE A 1 209 ? -3.638 -1.360 1.834 1.00 89.19 209 ILE A CA 1
ATOM 1647 C C . ILE A 1 209 ? -3.530 -0.560 0.536 1.00 89.19 209 ILE A C 1
ATOM 1649 O O . ILE A 1 209 ? -3.309 -1.158 -0.519 1.00 89.19 209 ILE A O 1
ATOM 1653 N N . ALA A 1 210 ? -3.665 0.767 0.576 1.00 88.44 210 ALA A N 1
ATOM 1654 C CA . ALA A 1 210 ? -3.691 1.575 -0.642 1.00 88.44 210 ALA A CA 1
ATOM 1655 C C . ALA A 1 210 ? -2.397 1.446 -1.479 1.00 88.44 210 ALA A C 1
ATOM 1657 O O . ALA A 1 210 ? -2.512 1.165 -2.677 1.00 88.44 210 ALA A O 1
ATOM 1658 N N . PRO A 1 211 ? -1.182 1.544 -0.894 1.00 86.69 211 PRO A N 1
ATOM 1659 C CA . PRO A 1 211 ? 0.065 1.246 -1.597 1.00 86.69 211 PRO A CA 1
ATOM 1660 C C . PRO A 1 211 ? 0.113 -0.131 -2.259 1.00 86.69 211 PRO A C 1
ATOM 1662 O O . PRO A 1 211 ? 0.550 -0.246 -3.404 1.00 86.69 211 PRO A O 1
ATOM 1665 N N . TYR A 1 212 ? -0.366 -1.170 -1.571 1.00 85.75 212 TYR A N 1
ATOM 1666 C CA . TYR A 1 212 ? -0.359 -2.536 -2.098 1.00 85.75 212 TYR A CA 1
ATOM 1667 C C . TYR A 1 212 ? -1.270 -2.686 -3.310 1.00 85.75 212 TYR A C 1
ATOM 1669 O O . TYR A 1 212 ? -0.834 -3.163 -4.356 1.00 85.75 212 TYR A O 1
ATOM 1677 N N . VAL A 1 213 ? -2.517 -2.222 -3.198 1.00 85.38 213 VAL A N 1
ATOM 1678 C CA . VAL A 1 213 ? -3.483 -2.301 -4.300 1.00 85.38 213 VAL A CA 1
ATOM 1679 C C . VAL A 1 213 ? -2.987 -1.508 -5.505 1.00 85.38 213 VAL A C 1
ATOM 1681 O O . VAL A 1 213 ? -3.079 -1.992 -6.632 1.00 85.38 213 VAL A O 1
ATOM 1684 N N . ALA A 1 214 ? -2.420 -0.319 -5.281 1.00 84.12 214 ALA A N 1
ATOM 1685 C CA . ALA A 1 214 ? -1.861 0.493 -6.355 1.00 84.12 214 ALA A CA 1
ATOM 1686 C C . ALA A 1 214 ? -0.711 -0.224 -7.071 1.00 84.12 214 ALA A C 1
ATOM 1688 O O . ALA A 1 214 ? -0.668 -0.256 -8.300 1.00 84.12 214 ALA A O 1
ATOM 1689 N N . PHE A 1 215 ? 0.201 -0.841 -6.325 1.00 82.75 215 PHE A N 1
ATOM 1690 C CA . PHE A 1 215 ? 1.346 -1.518 -6.916 1.00 82.75 215 PHE A CA 1
ATOM 1691 C C . PHE A 1 215 ? 0.956 -2.799 -7.665 1.00 82.75 215 PHE A C 1
ATOM 1693 O O . PHE A 1 215 ? 1.464 -3.043 -8.761 1.00 82.75 215 PHE A O 1
ATOM 1700 N N . GLU A 1 216 ? 0.035 -3.601 -7.124 1.00 82.75 216 GLU A N 1
ATOM 1701 C CA . GLU A 1 216 ? -0.491 -4.779 -7.823 1.00 82.75 216 GLU A CA 1
ATOM 1702 C C . GLU A 1 216 ? -1.260 -4.380 -9.089 1.00 82.75 216 GLU A C 1
ATOM 1704 O O . GLU A 1 216 ? -1.049 -4.983 -10.141 1.00 82.75 216 GLU A O 1
ATOM 1709 N N . ALA A 1 217 ? -2.075 -3.319 -9.043 1.00 81.50 217 ALA A N 1
ATOM 1710 C CA . ALA A 1 217 ? -2.770 -2.802 -10.224 1.00 81.50 217 ALA A CA 1
ATOM 1711 C C . ALA A 1 217 ? -1.785 -2.438 -11.347 1.00 81.50 217 ALA A C 1
ATOM 1713 O O . ALA A 1 217 ? -1.979 -2.819 -12.504 1.00 81.50 217 ALA A O 1
ATOM 1714 N N . VAL A 1 218 ? -0.683 -1.776 -10.995 1.00 78.00 218 VAL A N 1
ATOM 1715 C CA . VAL A 1 218 ? 0.369 -1.427 -11.950 1.00 78.00 218 VAL A CA 1
ATOM 1716 C C . VAL A 1 218 ? 1.135 -2.673 -12.439 1.00 78.00 218 VAL A C 1
ATOM 1718 O O . VAL A 1 218 ? 1.420 -2.812 -13.632 1.00 78.00 218 VAL A O 1
ATOM 1721 N N . CYS A 1 219 ? 1.444 -3.632 -11.562 1.00 77.00 219 CYS A N 1
ATOM 1722 C CA . CYS A 1 219 ? 2.079 -4.892 -11.962 1.00 77.00 219 CYS A CA 1
ATOM 1723 C C . CYS A 1 219 ? 1.211 -5.698 -12.935 1.00 77.00 219 CYS A C 1
ATOM 1725 O O . CYS A 1 219 ? 1.733 -6.274 -13.893 1.00 77.00 219 CYS A O 1
ATOM 1727 N N . LEU A 1 220 ? -0.105 -5.730 -12.725 1.00 75.94 220 LEU A N 1
ATOM 1728 C CA . LEU A 1 220 ? -1.047 -6.389 -13.626 1.00 75.94 220 LEU A CA 1
ATOM 1729 C C . LEU A 1 220 ? -1.054 -5.742 -15.017 1.00 75.94 220 LEU A C 1
ATOM 1731 O O . LEU A 1 220 ? -1.083 -6.461 -16.016 1.00 75.94 220 LEU A O 1
ATOM 1735 N N . GLU A 1 221 ? -0.941 -4.413 -15.101 1.00 74.56 221 GLU A N 1
ATOM 1736 C CA . GLU A 1 221 ? -0.820 -3.699 -16.378 1.00 74.56 221 GLU A CA 1
ATOM 1737 C C . GLU A 1 221 ? 0.427 -4.124 -17.162 1.00 74.56 221 GLU A C 1
ATOM 1739 O O . GLU A 1 221 ? 0.370 -4.389 -18.369 1.00 74.56 221 GLU A O 1
ATOM 1744 N N . SER A 1 222 ? 1.554 -4.245 -16.458 1.00 70.44 222 SER A N 1
ATOM 1745 C CA . SER A 1 222 ? 2.853 -4.561 -17.055 1.00 70.44 222 SER A CA 1
ATOM 1746 C C . SER A 1 222 ? 2.903 -5.921 -17.751 1.00 70.44 222 SER A C 1
ATOM 1748 O O . SER A 1 222 ? 3.671 -6.109 -18.695 1.00 70.44 222 SER A O 1
ATOM 1750 N N . ARG A 1 223 ? 2.039 -6.858 -17.342 1.00 74.75 223 ARG A N 1
ATOM 1751 C CA . ARG A 1 223 ? 1.941 -8.208 -17.917 1.00 74.75 223 ARG A CA 1
ATOM 1752 C C . ARG A 1 223 ? 1.247 -8.239 -19.281 1.00 74.75 223 ARG A C 1
ATOM 1754 O O . ARG A 1 223 ? 0.991 -9.313 -19.812 1.00 74.75 223 ARG A O 1
ATOM 1761 N N . GLY A 1 224 ? 0.952 -7.083 -19.877 1.00 62.44 224 GLY A N 1
ATOM 1762 C CA . GLY A 1 224 ? 0.502 -7.010 -21.266 1.00 62.44 224 GLY A CA 1
ATOM 1763 C C . GLY A 1 224 ? -0.965 -7.382 -21.480 1.00 62.44 224 GLY A C 1
ATOM 1764 O O . GLY A 1 224 ? -1.409 -7.437 -22.623 1.00 62.44 224 GLY A O 1
ATOM 1765 N N . ALA A 1 225 ? -1.760 -7.530 -20.418 1.00 57.69 225 ALA A N 1
ATOM 1766 C CA . ALA A 1 225 ? -3.209 -7.749 -20.501 1.00 57.69 225 ALA A CA 1
ATOM 1767 C C . ALA A 1 225 ? -4.008 -6.501 -20.975 1.00 57.69 225 ALA A C 1
ATOM 1769 O O . ALA A 1 225 ? -5.228 -6.431 -20.839 1.00 57.69 225 ALA A O 1
ATOM 1770 N N . ALA A 1 226 ? -3.346 -5.476 -21.523 1.00 53.97 226 ALA A N 1
ATOM 1771 C CA . ALA A 1 226 ? -3.789 -4.091 -21.406 1.00 53.97 226 ALA A CA 1
ATOM 1772 C C . ALA A 1 226 ? -3.849 -3.298 -22.726 1.00 53.97 226 ALA A C 1
ATOM 1774 O O . ALA A 1 226 ? -2.913 -2.586 -23.081 1.00 53.97 226 ALA A O 1
ATOM 1775 N N . ARG A 1 227 ? -5.006 -3.320 -23.400 1.00 56.62 227 ARG A N 1
ATOM 1776 C CA . ARG A 1 227 ? -5.586 -2.086 -23.991 1.00 56.62 227 ARG A CA 1
ATOM 1777 C C . ARG A 1 227 ? -6.669 -1.473 -23.097 1.00 56.62 227 ARG A C 1
ATOM 1779 O O . ARG A 1 227 ? -6.958 -0.293 -23.201 1.00 56.62 227 ARG A O 1
ATOM 1786 N N . LYS A 1 228 ? -7.257 -2.267 -22.195 1.00 56.84 228 LYS A N 1
ATOM 1787 C CA . LYS A 1 228 ? -8.274 -1.802 -21.240 1.00 56.84 228 LYS A CA 1
ATOM 1788 C C . LYS A 1 228 ? -7.676 -1.197 -19.965 1.00 56.84 228 LYS A C 1
ATOM 1790 O O . LYS A 1 228 ? -8.378 -0.471 -19.278 1.00 56.84 228 LYS A O 1
ATOM 1795 N N . VAL A 1 229 ? -6.406 -1.468 -19.648 1.00 50.78 229 VAL A N 1
ATOM 1796 C CA . VAL A 1 229 ? -5.833 -1.088 -18.345 1.00 50.78 229 VAL A CA 1
ATOM 1797 C C . VAL A 1 229 ? -5.411 0.375 -18.277 1.00 50.78 229 VAL A C 1
ATOM 1799 O O . VAL A 1 229 ? -5.624 0.962 -17.235 1.00 50.78 229 VAL A O 1
ATOM 1802 N N . GLU A 1 230 ? -4.975 1.021 -19.362 1.00 55.53 230 GLU A N 1
ATOM 1803 C CA . GLU A 1 230 ? -4.689 2.473 -19.341 1.00 55.53 230 GLU A CA 1
ATOM 1804 C C . GLU A 1 230 ? -5.938 3.296 -18.959 1.00 55.53 230 GLU A C 1
ATOM 1806 O O . GLU A 1 230 ? -5.871 4.239 -18.170 1.00 55.53 230 GLU A O 1
ATOM 1811 N N . TYR A 1 231 ? -7.113 2.868 -19.435 1.00 54.69 231 TYR A N 1
ATOM 1812 C CA . TYR A 1 231 ? -8.410 3.425 -19.040 1.00 54.69 231 TYR A CA 1
ATOM 1813 C C . TYR A 1 231 ? -8.752 3.133 -17.572 1.00 54.69 231 TYR A C 1
ATOM 1815 O O . TYR A 1 231 ? -9.294 3.983 -16.866 1.00 54.69 231 TYR A O 1
ATOM 1823 N N . VAL A 1 232 ? -8.421 1.931 -17.098 1.00 55.88 232 VAL A N 1
ATOM 1824 C CA . VAL A 1 232 ? -8.643 1.521 -15.708 1.00 55.88 232 VAL A CA 1
ATOM 1825 C C . VAL A 1 232 ? -7.687 2.249 -14.769 1.00 55.88 232 VAL A C 1
ATOM 1827 O O . VAL A 1 232 ? -8.149 2.716 -13.744 1.00 55.88 232 VAL A O 1
ATOM 1830 N N . LEU A 1 233 ? -6.412 2.436 -15.113 1.00 58.75 233 LEU A N 1
ATOM 1831 C CA . LEU A 1 233 ? -5.412 3.102 -14.283 1.00 58.75 233 LEU A CA 1
ATOM 1832 C C . LEU A 1 233 ? -5.699 4.602 -14.170 1.00 58.75 233 LEU A C 1
ATOM 1834 O O . LEU A 1 233 ? -5.640 5.148 -13.076 1.00 58.75 233 LEU A O 1
ATOM 1838 N N . SER A 1 234 ? -6.109 5.248 -15.268 1.00 62.00 234 SER A N 1
ATOM 1839 C CA . SER A 1 234 ? -6.634 6.622 -15.264 1.00 62.00 234 SER A CA 1
ATOM 1840 C C . SER A 1 234 ? -7.866 6.754 -14.359 1.00 62.00 234 SER A C 1
ATOM 1842 O O . SER A 1 234 ? -7.921 7.654 -13.517 1.00 62.00 234 SER A O 1
ATOM 1844 N N . ARG A 1 235 ? -8.826 5.823 -14.466 1.00 57.72 235 ARG A N 1
ATOM 1845 C CA . ARG A 1 235 ? -9.998 5.775 -13.581 1.00 57.72 235 ARG A CA 1
ATOM 1846 C C . ARG A 1 235 ? -9.637 5.458 -12.138 1.00 57.72 235 ARG A C 1
ATOM 1848 O O . ARG A 1 235 ? -10.267 6.009 -11.249 1.00 57.72 235 ARG A O 1
ATOM 1855 N N . TYR A 1 236 ? -8.635 4.621 -11.898 1.00 62.41 236 TYR A N 1
ATOM 1856 C CA . TYR A 1 236 ? -8.149 4.286 -10.566 1.00 62.41 236 TYR A CA 1
ATOM 1857 C C . TYR A 1 236 ? -7.441 5.469 -9.939 1.00 62.41 236 TYR A C 1
ATOM 1859 O O . TYR A 1 236 ? -7.703 5.752 -8.787 1.00 62.41 236 TYR A O 1
ATOM 1867 N N . PHE A 1 237 ? -6.603 6.192 -10.678 1.00 62.12 237 PHE A N 1
ATOM 1868 C CA . PHE A 1 237 ? -5.918 7.382 -10.186 1.00 62.12 237 PHE A CA 1
ATOM 1869 C C . PHE A 1 237 ? -6.922 8.488 -9.856 1.00 62.12 237 PHE A C 1
ATOM 1871 O O . PHE A 1 237 ? -6.848 9.103 -8.794 1.00 62.12 237 PHE A O 1
ATOM 1878 N N . PHE A 1 238 ? -7.919 8.683 -10.721 1.00 56.38 238 PHE A N 1
ATOM 1879 C CA . PHE A 1 238 ? -9.043 9.575 -10.457 1.00 56.38 238 PHE A CA 1
ATOM 1880 C C . PHE A 1 238 ? -9.867 9.110 -9.245 1.00 56.38 238 PHE A C 1
ATOM 1882 O O . PHE A 1 238 ? -10.133 9.907 -8.355 1.00 56.38 238 PHE A O 1
ATOM 1889 N N . ALA A 1 239 ? -10.196 7.819 -9.144 1.00 61.34 239 ALA A N 1
ATOM 1890 C CA . ALA A 1 239 ? -10.950 7.251 -8.026 1.00 61.34 239 ALA A CA 1
ATOM 1891 C C . ALA A 1 239 ? -10.165 7.233 -6.707 1.00 61.34 239 ALA A C 1
ATOM 1893 O O . ALA A 1 239 ? -10.771 7.364 -5.652 1.00 61.34 239 ALA A O 1
ATOM 1894 N N . LEU A 1 240 ? -8.836 7.112 -6.739 1.00 67.75 240 LEU A N 1
ATOM 1895 C CA . LEU A 1 240 ? -7.971 7.197 -5.563 1.00 67.75 240 LEU A CA 1
ATOM 1896 C C . LEU A 1 240 ? -7.911 8.629 -5.049 1.00 67.75 240 LEU A C 1
ATOM 1898 O O . LEU A 1 240 ? -8.016 8.836 -3.849 1.00 67.75 240 LEU A O 1
ATOM 1902 N N . ASN A 1 241 ? -7.793 9.610 -5.948 1.00 61.81 241 ASN A N 1
ATOM 1903 C CA . ASN A 1 241 ? -7.816 11.019 -5.567 1.00 61.81 241 ASN A CA 1
ATOM 1904 C C . ASN A 1 241 ? -9.204 11.420 -5.058 1.00 61.81 241 ASN A C 1
ATOM 1906 O O . ASN A 1 241 ? -9.307 11.918 -3.947 1.00 61.81 241 ASN A O 1
ATOM 1910 N N . VAL A 1 242 ? -10.277 11.100 -5.787 1.00 57.81 242 VAL A N 1
ATOM 1911 C CA . VAL A 1 242 ? -11.663 11.353 -5.352 1.00 57.81 242 VAL A CA 1
ATOM 1912 C C . VAL A 1 242 ? -11.996 10.591 -4.067 1.00 57.81 242 VAL A C 1
ATOM 1914 O O . VAL A 1 242 ? -12.617 11.151 -3.172 1.00 57.81 242 VAL A O 1
ATOM 1917 N N . GLY A 1 243 ? -11.551 9.342 -3.934 1.00 71.25 243 GLY A N 1
ATOM 1918 C CA . GLY A 1 243 ? -11.731 8.520 -2.740 1.00 71.25 243 GLY A CA 1
ATOM 1919 C C . GLY A 1 243 ? -10.961 9.058 -1.540 1.00 71.25 243 GLY A C 1
ATOM 1920 O O . GLY A 1 243 ? -11.514 9.111 -0.450 1.00 71.25 243 GLY A O 1
ATOM 1921 N N . ALA A 1 244 ? -9.731 9.533 -1.730 1.00 71.44 244 ALA A N 1
ATOM 1922 C CA . ALA A 1 244 ? -8.962 10.207 -0.689 1.00 71.44 244 ALA A CA 1
ATOM 1923 C C . ALA A 1 244 ? -9.610 11.539 -0.283 1.00 71.44 244 ALA A C 1
ATOM 1925 O O . ALA A 1 244 ? -9.699 11.827 0.906 1.00 71.44 244 ALA A O 1
ATOM 1926 N N . THR A 1 245 ? -10.125 12.320 -1.239 1.00 56.81 245 THR A N 1
ATOM 1927 C CA . THR A 1 245 ? -10.854 13.567 -0.963 1.00 56.81 245 THR A CA 1
ATOM 1928 C C . THR A 1 245 ? -12.190 13.310 -0.259 1.00 56.81 245 THR A C 1
ATOM 1930 O O . THR A 1 245 ? -12.532 14.043 0.661 1.00 56.81 245 THR A O 1
ATOM 1933 N N . LEU A 1 246 ? -12.923 12.252 -0.621 1.00 60.84 246 LEU A N 1
ATOM 1934 C CA . LEU A 1 246 ? -14.163 11.841 0.048 1.00 60.84 246 LEU A CA 1
ATOM 1935 C C . LEU A 1 246 ? -13.906 11.248 1.429 1.00 60.84 246 LEU A C 1
ATOM 1937 O O . LEU A 1 246 ? -14.652 11.547 2.350 1.00 60.84 246 LEU A O 1
ATOM 1941 N N . LEU A 1 247 ? -12.851 10.453 1.599 1.00 64.62 247 LEU A N 1
ATOM 1942 C CA . LEU A 1 247 ? -12.432 9.951 2.906 1.00 64.62 247 LEU A CA 1
ATOM 1943 C C . LEU A 1 247 ? -12.007 11.099 3.813 1.00 64.62 247 LEU A C 1
ATOM 1945 O O . LEU A 1 247 ? -12.398 11.112 4.970 1.00 64.62 247 LEU A O 1
ATOM 1949 N N . TYR A 1 248 ? -11.274 12.081 3.290 1.00 69.94 248 TYR A N 1
ATOM 1950 C CA . TYR A 1 248 ? -10.921 13.302 4.009 1.00 69.94 248 TYR A CA 1
ATOM 1951 C C . TYR A 1 248 ? -12.160 14.137 4.364 1.00 69.94 248 TYR A C 1
ATOM 1953 O O . TYR A 1 248 ? -12.300 14.579 5.500 1.00 69.94 248 TYR A O 1
ATOM 1961 N N . TYR A 1 249 ? -13.102 14.295 3.430 1.00 56.72 249 TYR A N 1
ATOM 1962 C CA . TYR A 1 249 ? -14.356 15.004 3.670 1.00 56.72 249 TYR A CA 1
ATOM 1963 C C . TYR A 1 249 ? -15.238 14.271 4.690 1.00 56.72 249 TYR A C 1
ATOM 1965 O O . TYR A 1 249 ? -15.662 14.894 5.645 1.00 56.72 249 TYR A O 1
ATOM 1973 N N . MET A 1 250 ? -15.441 12.953 4.583 1.00 56.56 250 MET A N 1
ATOM 1974 C CA . MET A 1 250 ? -16.164 12.144 5.582 1.00 56.56 250 MET A CA 1
ATOM 1975 C C . MET A 1 250 ? -15.461 12.109 6.943 1.00 56.56 250 MET A C 1
ATOM 1977 O O . MET A 1 250 ? -16.117 11.983 7.969 1.00 56.56 250 MET A O 1
ATOM 1981 N N . TYR A 1 251 ? -14.134 12.208 6.955 1.00 62.31 251 TYR A N 1
ATOM 1982 C CA . TYR A 1 251 ? -13.326 12.282 8.167 1.00 62.31 251 TYR A CA 1
ATOM 1983 C C . TYR A 1 251 ? -13.461 13.642 8.872 1.00 62.31 251 TYR A C 1
ATOM 1985 O O . TYR A 1 251 ? -13.498 13.698 10.098 1.00 62.31 251 TYR A O 1
ATOM 1993 N N . CYS A 1 252 ? -13.566 14.736 8.113 1.00 52.31 252 CYS A N 1
ATOM 1994 C CA . CYS A 1 252 ? -13.749 16.087 8.645 1.00 52.31 252 CYS A CA 1
ATOM 1995 C C . CYS A 1 252 ? -15.224 16.492 8.825 1.00 52.31 252 CYS A C 1
ATOM 1997 O O . CYS A 1 252 ? -15.492 17.496 9.483 1.00 52.31 252 CYS A O 1
ATOM 1999 N N . TYR A 1 253 ? -16.174 15.760 8.239 1.00 45.16 253 TYR A N 1
ATOM 2000 C CA . TYR A 1 253 ? -17.584 16.138 8.203 1.00 45.16 253 TYR A CA 1
ATOM 2001 C C . TYR A 1 253 ? -18.404 15.375 9.246 1.00 45.16 253 TYR A C 1
ATOM 2003 O O . TYR A 1 253 ? -18.853 14.252 9.023 1.00 45.16 253 TYR A O 1
ATOM 2011 N N . ASP A 1 254 ? -18.641 16.037 10.376 1.00 54.53 254 ASP A N 1
ATOM 2012 C CA . ASP A 1 254 ? -19.660 15.673 11.354 1.00 54.53 254 ASP A CA 1
ATOM 2013 C C . ASP A 1 254 ? -20.860 16.631 11.203 1.00 54.53 254 ASP A C 1
ATOM 2015 O O . ASP A 1 254 ? -20.741 17.807 11.552 1.00 54.53 254 ASP A O 1
ATOM 2019 N N . PRO A 1 255 ? -22.016 16.201 10.659 1.00 57.09 255 PRO A N 1
ATOM 2020 C CA . PRO A 1 255 ? -23.127 17.125 10.460 1.00 57.09 255 PRO A CA 1
ATOM 2021 C C . PRO A 1 255 ? -23.919 17.472 11.737 1.00 57.09 255 PRO A C 1
ATOM 2023 O O . PRO A 1 255 ? -24.770 18.359 11.650 1.00 57.09 255 PRO A O 1
ATOM 2026 N N . ARG A 1 256 ? -23.714 16.805 12.895 1.00 49.34 256 ARG A N 1
ATOM 2027 C CA . ARG A 1 256 ? -24.519 17.017 14.135 1.00 49.34 256 ARG A CA 1
ATOM 2028 C C . ARG A 1 256 ? -23.846 16.669 15.480 1.00 49.34 256 ARG A C 1
ATOM 2030 O O . ARG A 1 256 ? -24.446 16.927 16.520 1.00 49.34 256 ARG A O 1
ATOM 2037 N N . GLY A 1 257 ? -22.664 16.072 15.492 1.00 47.09 257 GLY A N 1
ATOM 2038 C CA . GLY A 1 25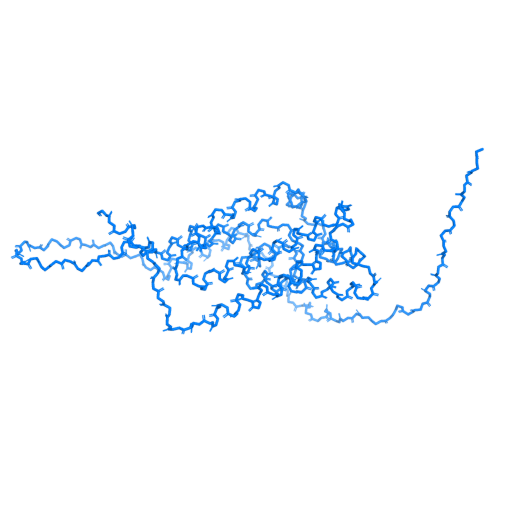7 ? -22.153 15.275 16.606 1.00 47.09 257 GLY A CA 1
ATOM 2039 C C . GLY A 1 257 ? -22.303 13.783 16.286 1.00 47.09 257 GLY A C 1
ATOM 2040 O O . GLY A 1 257 ? -23.412 13.297 16.047 1.00 47.09 257 GLY A O 1
ATOM 2041 N N . THR A 1 258 ? -21.192 13.050 16.274 1.00 45.44 258 THR A N 1
ATOM 2042 C CA . THR A 1 258 ? -21.129 11.609 15.968 1.00 45.44 258 THR A CA 1
ATOM 2043 C C . THR A 1 258 ? -21.951 10.757 16.950 1.00 45.44 258 THR A C 1
ATOM 2045 O O . THR A 1 258 ? -21.589 10.563 18.107 1.00 45.44 258 THR A O 1
ATOM 2048 N N . GLY A 1 259 ? -23.087 10.231 16.475 1.00 56.12 259 GLY A N 1
ATOM 2049 C CA . GLY A 1 259 ? -23.995 9.358 17.230 1.00 56.12 259 GLY A CA 1
ATOM 2050 C C . GLY A 1 259 ? -23.691 7.859 17.080 1.00 56.12 259 GLY A C 1
ATOM 2051 O O . GLY A 1 259 ? -23.269 7.396 16.022 1.00 56.12 259 GLY A O 1
ATOM 2052 N N . GLN A 1 260 ? -23.947 7.091 18.144 1.00 46.12 260 GLN A N 1
ATOM 2053 C CA . GLN A 1 260 ? -23.676 5.650 18.251 1.00 46.12 260 GLN A CA 1
ATOM 2054 C C . GLN A 1 260 ? -24.630 4.799 17.375 1.00 46.12 260 GLN A C 1
ATOM 2056 O O . GLN A 1 260 ? -25.852 4.952 17.480 1.00 46.12 260 GLN A O 1
ATOM 2061 N N . PRO A 1 261 ? -24.130 3.873 16.533 1.00 46.78 261 PRO A N 1
ATOM 2062 C CA . PRO A 1 261 ? -24.979 3.112 15.615 1.00 46.78 261 PRO A CA 1
ATOM 2063 C C . PRO A 1 261 ? -25.744 1.965 16.300 1.00 46.78 261 PRO A C 1
ATOM 2065 O O . PRO A 1 261 ? -25.202 1.220 17.111 1.00 46.78 261 PRO A O 1
ATOM 2068 N N . GLY A 1 262 ? -27.023 1.787 15.944 1.00 45.19 262 GLY A N 1
ATOM 2069 C CA . GLY A 1 262 ? -27.991 0.952 16.678 1.00 45.19 262 GLY A CA 1
ATOM 2070 C C . GLY A 1 262 ? -27.803 -0.573 16.630 1.00 45.19 262 GLY A C 1
ATOM 2071 O O . GLY A 1 262 ? -28.379 -1.264 17.468 1.00 45.19 262 GLY A O 1
ATOM 2072 N N . TRP A 1 263 ? -26.984 -1.120 15.724 1.00 51.47 263 TRP A N 1
ATOM 2073 C CA . TRP A 1 263 ? -26.681 -2.563 15.687 1.00 51.47 263 TRP A CA 1
ATOM 2074 C C . TRP A 1 263 ? -25.831 -3.017 16.890 1.00 51.47 263 TRP A C 1
ATOM 2076 O O . TRP A 1 263 ? -25.888 -4.181 17.284 1.00 51.47 263 TRP A O 1
ATOM 2086 N N . THR A 1 264 ? -25.148 -2.077 17.555 1.00 48.62 264 THR A N 1
ATOM 2087 C CA . THR A 1 264 ? -24.448 -2.294 18.834 1.00 48.62 264 THR A CA 1
ATOM 2088 C C . THR A 1 264 ? -25.395 -2.638 19.993 1.00 48.62 264 THR A C 1
ATOM 2090 O O . THR A 1 264 ? -24.989 -3.320 20.929 1.00 48.62 264 THR A O 1
ATOM 2093 N N . LYS A 1 265 ? -26.684 -2.262 19.919 1.00 49.78 265 LYS A N 1
ATOM 2094 C CA . LYS A 1 265 ? -27.699 -2.609 20.935 1.00 49.78 265 LYS A CA 1
ATOM 2095 C C . LYS A 1 265 ? -28.247 -4.033 20.798 1.00 49.78 265 LYS A C 1
ATOM 2097 O O . LYS A 1 265 ? -28.818 -4.556 21.748 1.00 49.78 265 LYS A O 1
ATOM 2102 N N . VAL A 1 266 ? -28.091 -4.666 19.633 1.00 52.00 266 VAL A N 1
ATOM 2103 C CA . VAL A 1 266 ? -28.593 -6.029 19.364 1.00 52.00 266 VAL A CA 1
ATOM 2104 C C . VAL A 1 266 ? -27.611 -7.100 19.850 1.00 52.00 266 VAL A C 1
ATOM 2106 O O . VAL A 1 266 ? -28.034 -8.186 20.229 1.00 52.00 266 VAL A O 1
ATOM 2109 N N . LEU A 1 267 ? -26.317 -6.778 19.923 1.00 49.28 267 LEU A N 1
ATOM 2110 C CA . LEU A 1 267 ? -25.300 -7.641 20.539 1.00 49.28 267 LEU A CA 1
ATOM 2111 C C . LEU A 1 267 ? -25.277 -7.544 22.079 1.00 49.28 267 LEU A C 1
ATOM 2113 O O . LEU A 1 267 ? -24.721 -8.424 22.721 1.00 49.28 267 LEU A O 1
ATOM 2117 N N . GLY A 1 268 ? -25.924 -6.527 22.666 1.00 43.06 268 GLY A N 1
ATOM 2118 C CA . GLY A 1 268 ? -26.054 -6.298 24.116 1.00 43.06 268 GLY A CA 1
ATOM 2119 C C . GLY A 1 268 ? -27.330 -6.861 24.764 1.00 43.06 268 GLY A C 1
ATOM 2120 O O . GLY A 1 268 ? -27.783 -6.340 25.779 1.00 43.06 268 GLY A O 1
ATOM 2121 N N . ARG A 1 269 ? -27.958 -7.891 24.176 1.00 46.50 269 ARG A N 1
ATOM 2122 C CA . ARG A 1 269 ? -28.989 -8.703 24.850 1.00 46.50 269 ARG A C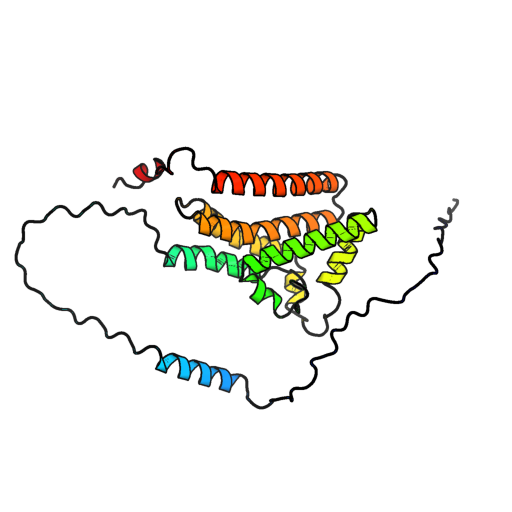A 1
ATOM 2123 C C . ARG A 1 269 ? -28.574 -10.171 24.871 1.00 46.50 269 ARG A C 1
ATOM 2125 O O . ARG A 1 269 ? -28.939 -10.920 23.965 1.00 46.50 269 ARG A O 1
ATOM 2132 N N . ARG A 1 270 ? -27.892 -10.575 25.936 1.00 43.53 270 ARG A N 1
ATOM 2133 C CA . ARG A 1 270 ? -28.223 -11.763 26.733 1.00 43.53 270 ARG A CA 1
ATOM 2134 C C . ARG A 1 270 ? -27.669 -11.594 28.132 1.00 43.53 270 ARG A C 1
ATOM 2136 O O . ARG A 1 270 ? -26.495 -11.195 28.225 1.00 43.53 270 ARG A O 1
#